Protein AF-A0AA96TKR2-F1 (afdb_monomer_lite)

Sequence (209 aa):
MAIEAATVATLKAIYDRGTDENPIAVRTQDDLEPLVDRVRSYSTGHPFPAVVELTVEDDPWDGARICAGIGDDRGFVQELWNPPRAALGDPGAAGVVVYDLQAHDTEIPASQEFPLATIRTVLTAYLTYEATIPRDFVELHPTDAQENPNIPEASQNSPHWSHRTVDWSHPHDHPNGRLAPHYRVRASATMSVLSQDLNRESSTPDCAP

Structure (mmCIF, N/CA/C/O backbone):
data_AF-A0AA96TKR2-F1
#
_entry.id   AF-A0AA96TKR2-F1
#
loop_
_atom_site.group_PDB
_atom_site.id
_atom_site.type_symbol
_atom_site.label_atom_id
_atom_site.label_alt_id
_atom_site.label_comp_id
_atom_site.label_asym_id
_atom_site.label_entity_id
_atom_site.label_seq_id
_atom_site.pdbx_PDB_ins_code
_atom_site.Cartn_x
_atom_site.Cartn_y
_atom_site.Cartn_z
_atom_site.occupancy
_atom_site.B_iso_or_equiv
_atom_site.auth_seq_id
_atom_site.auth_comp_id
_atom_site.auth_asym_id
_atom_site.auth_atom_id
_atom_site.pdbx_PDB_model_num
ATOM 1 N N . MET A 1 1 ? 11.443 -4.642 -37.979 1.00 43.97 1 MET A N 1
ATOM 2 C CA . MET 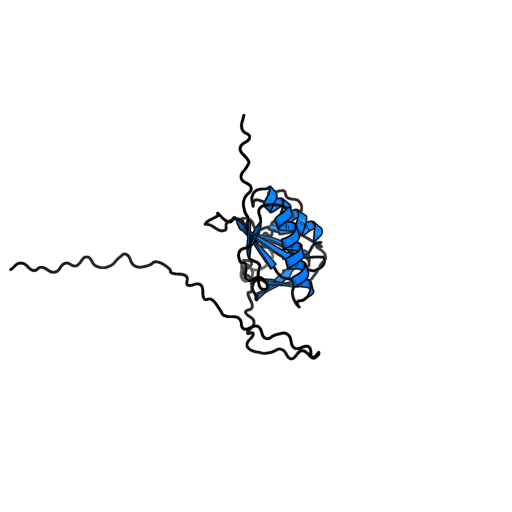A 1 1 ? 11.294 -3.613 -36.935 1.00 43.97 1 MET A CA 1
ATOM 3 C C . MET A 1 1 ? 10.966 -4.375 -35.663 1.00 43.97 1 MET A C 1
ATOM 5 O O . MET A 1 1 ? 9.864 -4.895 -35.564 1.00 43.97 1 MET A O 1
ATOM 9 N N . ALA A 1 2 ? 11.969 -4.635 -34.824 1.00 45.38 2 ALA A N 1
ATOM 10 C CA . ALA A 1 2 ? 11.762 -5.336 -33.560 1.00 45.38 2 ALA A CA 1
ATOM 11 C C . ALA A 1 2 ? 11.187 -4.322 -32.571 1.00 45.38 2 ALA A C 1
ATOM 13 O O . ALA A 1 2 ? 11.729 -3.228 -32.443 1.00 45.38 2 ALA A O 1
ATOM 14 N N . ILE A 1 3 ? 10.058 -4.657 -31.957 1.00 43.88 3 ILE A N 1
ATOM 15 C CA . ILE A 1 3 ? 9.531 -3.899 -30.829 1.00 43.88 3 ILE A CA 1
ATOM 16 C C . ILE A 1 3 ? 10.426 -4.315 -29.663 1.00 43.88 3 ILE A C 1
ATOM 18 O O . ILE A 1 3 ? 10.406 -5.487 -29.285 1.00 43.88 3 ILE A O 1
ATOM 22 N N . GLU A 1 4 ? 11.281 -3.415 -29.176 1.00 44.78 4 GLU A N 1
ATOM 23 C CA . GLU A 1 4 ? 11.929 -3.634 -27.884 1.00 44.78 4 GLU A CA 1
ATOM 24 C C . GLU A 1 4 ? 10.809 -3.816 -26.864 1.00 44.78 4 GLU A C 1
ATOM 26 O O . GLU A 1 4 ? 9.937 -2.956 -26.726 1.00 44.78 4 GLU A O 1
ATOM 31 N N . ALA A 1 5 ? 10.770 -4.986 -26.228 1.00 50.66 5 ALA A N 1
ATOM 32 C CA . ALA A 1 5 ? 9.888 -5.202 -25.101 1.00 50.66 5 ALA A CA 1
ATOM 33 C C . ALA A 1 5 ? 10.319 -4.198 -24.032 1.00 50.66 5 ALA A C 1
ATOM 35 O O . ALA A 1 5 ? 11.425 -4.314 -23.507 1.00 50.66 5 ALA A O 1
ATOM 36 N N . ALA A 1 6 ? 9.485 -3.188 -23.779 1.00 54.28 6 ALA A N 1
ATOM 37 C CA . ALA A 1 6 ? 9.688 -2.284 -22.662 1.00 54.28 6 ALA A CA 1
ATOM 38 C C . ALA A 1 6 ? 9.876 -3.145 -21.407 1.00 54.28 6 ALA A C 1
ATOM 40 O O . ALA A 1 6 ? 9.036 -3.992 -21.088 1.00 54.28 6 ALA A O 1
ATOM 41 N N . THR A 1 7 ? 11.034 -3.012 -20.770 1.00 56.31 7 THR A N 1
ATOM 42 C CA . THR A 1 7 ? 11.356 -3.701 -19.524 1.00 56.31 7 THR A CA 1
ATOM 43 C C . THR A 1 7 ? 10.450 -3.157 -18.434 1.00 56.31 7 THR A C 1
ATOM 45 O O . THR A 1 7 ? 10.691 -2.077 -17.912 1.00 56.31 7 THR A O 1
ATOM 48 N N . VAL A 1 8 ? 9.405 -3.911 -18.102 1.00 63.69 8 VAL A N 1
ATOM 49 C CA . VAL A 1 8 ? 8.552 -3.632 -16.945 1.00 63.69 8 VAL A CA 1
ATOM 50 C C . VAL A 1 8 ? 9.407 -3.780 -15.686 1.00 63.69 8 VAL A C 1
ATOM 52 O O . VAL A 1 8 ? 10.064 -4.811 -15.506 1.00 63.69 8 VAL A O 1
ATOM 55 N N . ALA A 1 9 ? 9.428 -2.754 -14.834 1.00 72.56 9 ALA A N 1
ATOM 56 C CA . ALA A 1 9 ? 10.141 -2.806 -13.562 1.00 72.56 9 ALA A CA 1
ATOM 57 C C . ALA A 1 9 ? 9.654 -4.005 -12.729 1.00 72.56 9 ALA A C 1
ATOM 59 O O . ALA A 1 9 ? 8.451 -4.216 -12.577 1.00 72.56 9 ALA A O 1
ATOM 60 N N . THR A 1 10 ? 10.584 -4.794 -12.184 1.00 82.50 10 THR A N 1
ATOM 61 C CA . THR A 1 10 ? 10.233 -5.831 -11.204 1.00 82.50 10 THR A CA 1
ATOM 62 C C . THR A 1 10 ? 10.157 -5.185 -9.830 1.00 82.50 10 THR A C 1
ATOM 64 O O . THR A 1 10 ? 11.113 -4.540 -9.398 1.00 82.50 10 THR A O 1
ATOM 67 N N . LEU A 1 11 ? 9.029 -5.350 -9.143 1.00 82.19 11 LEU A N 1
ATOM 68 C CA . LEU A 1 11 ? 8.873 -4.889 -7.771 1.00 82.19 11 LEU A CA 1
ATOM 69 C C . LEU A 1 11 ? 9.247 -6.007 -6.795 1.00 82.19 11 LEU A C 1
ATOM 71 O O . LEU A 1 11 ? 8.918 -7.174 -7.013 1.00 82.19 11 LEU A O 1
ATOM 75 N N . LYS A 1 12 ? 9.890 -5.634 -5.692 1.00 83.44 12 LYS A N 1
ATOM 76 C CA . LYS A 1 12 ? 10.070 -6.457 -4.499 1.00 83.44 12 LYS A CA 1
ATOM 77 C C . LYS A 1 12 ? 8.994 -6.082 -3.499 1.00 83.44 12 LYS A C 1
ATOM 79 O O . LYS A 1 12 ? 8.956 -4.948 -3.034 1.00 83.44 12 LYS A O 1
ATOM 84 N N . ALA A 1 13 ? 8.142 -7.039 -3.163 1.00 79.31 13 ALA A N 1
ATOM 85 C CA . ALA A 1 13 ? 7.219 -6.925 -2.052 1.00 79.31 13 ALA A CA 1
ATOM 86 C C . ALA A 1 13 ? 7.865 -7.528 -0.801 1.00 79.31 13 ALA A C 1
ATOM 88 O O . ALA A 1 13 ? 8.120 -8.734 -0.736 1.00 79.31 13 ALA A O 1
ATOM 89 N N . ILE A 1 14 ? 8.126 -6.688 0.197 1.00 77.69 14 ILE A N 1
ATOM 90 C CA . ILE A 1 14 ? 8.517 -7.138 1.530 1.00 77.69 14 ILE A CA 1
ATOM 91 C C . ILE A 1 14 ? 7.229 -7.458 2.273 1.00 77.69 14 ILE A C 1
ATOM 93 O O . ILE A 1 14 ? 6.546 -6.590 2.817 1.00 77.69 14 ILE A O 1
ATOM 97 N N . TYR A 1 15 ? 6.882 -8.735 2.231 1.00 68.62 15 TYR A N 1
ATOM 98 C CA . TYR A 1 15 ? 5.761 -9.303 2.948 1.00 68.62 15 TYR A CA 1
ATOM 99 C C . TYR A 1 15 ? 6.023 -10.793 3.097 1.00 68.62 15 TYR A C 1
ATOM 101 O O . TYR A 1 15 ? 5.846 -11.520 2.127 1.00 68.62 15 TYR A O 1
ATOM 109 N N . ASP A 1 16 ? 6.417 -11.251 4.290 1.00 61.59 16 ASP A N 1
ATOM 110 C CA . ASP A 1 16 ? 6.120 -12.635 4.649 1.00 61.59 16 ASP A CA 1
ATOM 111 C C . ASP A 1 16 ? 6.303 -12.990 6.129 1.00 61.59 16 ASP A C 1
ATOM 113 O O . ASP A 1 16 ? 7.363 -12.773 6.715 1.00 61.59 16 ASP A O 1
ATOM 117 N N . ARG A 1 17 ? 5.284 -13.634 6.704 1.00 61.12 17 ARG A N 1
ATOM 118 C CA . ARG A 1 17 ? 5.374 -14.385 7.969 1.00 61.12 17 ARG A CA 1
ATOM 119 C C . ARG A 1 17 ? 4.931 -15.847 7.850 1.00 61.12 17 ARG A C 1
ATOM 121 O O . ARG A 1 17 ? 4.988 -16.571 8.840 1.00 61.12 17 ARG A O 1
ATOM 128 N N . GLY A 1 18 ? 4.426 -16.270 6.691 1.00 58.16 18 GLY A N 1
ATOM 129 C CA . GLY A 1 18 ? 3.795 -17.575 6.491 1.00 58.16 18 GLY A CA 1
ATOM 130 C C . GLY A 1 18 ? 4.481 -18.473 5.461 1.00 58.16 18 GLY A C 1
ATOM 131 O O . GLY A 1 18 ? 4.369 -19.691 5.583 1.00 58.16 18 GLY A O 1
ATOM 132 N N . THR A 1 19 ? 5.170 -17.911 4.465 1.00 65.81 19 THR A N 1
ATOM 133 C CA . THR A 1 19 ? 5.858 -18.662 3.399 1.00 65.81 19 THR A CA 1
ATOM 134 C C . THR A 1 19 ? 7.391 -18.544 3.431 1.00 65.81 19 THR A C 1
ATOM 136 O O . THR A 1 19 ? 8.052 -19.239 2.663 1.00 65.81 19 THR A O 1
ATOM 139 N N . ASP A 1 20 ? 7.957 -17.752 4.355 1.00 65.06 20 ASP A N 1
ATOM 140 C CA . ASP A 1 20 ? 9.386 -17.394 4.458 1.00 65.06 20 ASP A CA 1
ATOM 141 C C . ASP A 1 20 ? 10.020 -16.838 3.151 1.00 65.06 20 ASP A C 1
ATOM 143 O O . ASP A 1 20 ? 11.238 -16.668 3.066 1.00 65.06 20 ASP A O 1
ATOM 147 N N . GLU A 1 21 ? 9.217 -16.523 2.130 1.00 74.12 21 GLU A N 1
ATOM 148 C CA . GLU A 1 21 ? 9.642 -15.958 0.851 1.00 74.12 21 GLU A CA 1
ATOM 149 C C . GLU A 1 21 ? 9.707 -14.435 0.971 1.00 74.12 21 GLU A C 1
ATOM 151 O O . GLU A 1 21 ? 8.692 -13.746 0.962 1.00 74.12 21 GLU A O 1
ATOM 156 N N . ASN A 1 22 ? 10.914 -13.889 1.099 1.00 72.44 22 ASN A N 1
ATOM 157 C CA . ASN A 1 22 ? 11.102 -12.450 1.230 1.00 72.44 22 ASN A CA 1
ATOM 158 C C . ASN A 1 22 ? 12.423 -12.018 0.568 1.00 72.44 22 ASN A C 1
ATOM 160 O O . ASN A 1 22 ? 13.485 -12.477 1.007 1.00 72.44 22 ASN A O 1
ATOM 164 N N . PRO A 1 23 ? 12.398 -11.148 -0.462 1.00 84.31 23 PRO A N 1
ATOM 165 C CA . PRO A 1 23 ? 11.232 -10.463 -1.044 1.00 84.31 23 PRO A CA 1
ATOM 166 C C . PRO A 1 23 ? 10.458 -11.308 -2.074 1.00 84.31 23 PRO A C 1
ATOM 168 O O . PRO A 1 23 ? 11.046 -12.127 -2.777 1.00 84.31 23 PRO A O 1
ATOM 171 N N . ILE A 1 24 ? 9.153 -11.048 -2.218 1.00 88.44 24 ILE A N 1
ATOM 172 C CA . ILE A 1 24 ? 8.314 -11.617 -3.287 1.00 88.44 24 ILE A CA 1
ATOM 173 C C . ILE A 1 24 ? 8.453 -10.744 -4.539 1.00 88.44 24 ILE A C 1
ATOM 175 O O . ILE A 1 24 ? 8.245 -9.532 -4.477 1.00 88.44 24 ILE A O 1
ATOM 179 N N . ALA A 1 25 ? 8.775 -11.342 -5.685 1.00 90.31 25 ALA A N 1
ATOM 180 C CA . ALA A 1 25 ? 8.861 -10.613 -6.950 1.00 90.31 25 ALA A CA 1
ATOM 181 C C . ALA A 1 25 ? 7.474 -10.421 -7.591 1.00 90.31 25 ALA A C 1
ATOM 183 O O . ALA A 1 25 ? 6.754 -11.393 -7.815 1.00 90.31 25 ALA A O 1
ATOM 184 N N . VAL A 1 26 ? 7.136 -9.183 -7.957 1.00 91.50 26 VAL A N 1
ATOM 185 C CA . VAL A 1 26 ? 5.903 -8.810 -8.671 1.00 91.50 26 VAL A CA 1
ATOM 186 C C . VAL A 1 26 ? 6.289 -8.167 -9.999 1.00 91.50 26 VAL A C 1
ATOM 188 O O . VAL A 1 26 ? 6.925 -7.113 -10.019 1.00 91.50 26 VAL A O 1
ATOM 191 N N . ARG A 1 27 ? 5.936 -8.804 -11.119 1.00 91.12 27 ARG A N 1
ATOM 192 C CA . ARG A 1 27 ? 6.307 -8.345 -12.474 1.00 91.12 27 ARG A CA 1
ATOM 193 C C . ARG A 1 27 ? 5.102 -7.947 -13.305 1.00 91.12 27 ARG A C 1
ATOM 195 O O . ARG A 1 27 ? 5.213 -7.156 -14.235 1.00 91.12 27 ARG A O 1
ATOM 202 N N . THR A 1 28 ? 3.958 -8.534 -12.995 1.00 92.38 28 THR A N 1
ATOM 203 C CA . THR A 1 28 ? 2.726 -8.390 -13.756 1.00 92.38 28 THR A CA 1
ATOM 204 C C . THR A 1 28 ? 1.549 -8.137 -12.827 1.00 92.38 28 THR A C 1
ATOM 206 O O . THR A 1 28 ? 1.606 -8.397 -11.624 1.00 92.38 28 THR A O 1
ATOM 209 N N . GLN A 1 29 ? 0.456 -7.630 -13.393 1.00 91.44 29 GLN A N 1
ATOM 210 C CA . GLN A 1 29 ? -0.794 -7.488 -12.651 1.00 91.44 29 GLN A CA 1
ATOM 211 C C . GLN A 1 29 ? -1.300 -8.848 -12.133 1.00 91.44 29 GLN A C 1
ATOM 213 O O . GLN A 1 29 ? -1.847 -8.917 -11.034 1.00 91.44 29 GLN A O 1
ATOM 218 N N . ASP A 1 30 ? -1.042 -9.926 -12.881 1.00 92.62 30 ASP A N 1
ATOM 219 C CA . ASP A 1 30 ? -1.373 -11.300 -12.489 1.00 92.62 30 ASP A CA 1
ATOM 220 C C . ASP A 1 30 ? -0.549 -11.791 -11.285 1.00 92.62 30 ASP A C 1
ATOM 222 O O . ASP A 1 30 ? -1.000 -12.686 -10.575 1.00 92.62 30 ASP A O 1
ATOM 226 N N . ASP A 1 31 ? 0.619 -11.194 -11.010 1.00 92.94 31 ASP A N 1
ATOM 227 C CA . ASP A 1 31 ? 1.389 -11.441 -9.780 1.00 92.94 31 ASP A CA 1
ATOM 228 C C . ASP A 1 31 ? 0.872 -10.590 -8.606 1.00 92.94 31 ASP A C 1
ATOM 230 O O . ASP A 1 31 ? 0.890 -11.018 -7.449 1.00 92.94 31 ASP A O 1
ATOM 234 N N . LEU A 1 32 ? 0.403 -9.373 -8.901 1.00 93.31 32 LEU A N 1
ATOM 235 C CA . LEU A 1 32 ? -0.056 -8.409 -7.902 1.00 93.31 32 LEU A CA 1
ATOM 236 C C . LEU A 1 32 ? -1.387 -8.825 -7.259 1.00 93.31 32 LEU A C 1
ATOM 238 O O . LEU A 1 32 ? -1.544 -8.710 -6.044 1.00 93.31 32 LEU A O 1
ATOM 242 N N . GLU A 1 33 ? -2.343 -9.314 -8.050 1.00 94.38 33 GLU A N 1
ATOM 243 C CA . GLU A 1 33 ? -3.675 -9.687 -7.554 1.00 94.38 33 GLU A CA 1
ATOM 244 C C . GLU A 1 33 ? -3.610 -10.797 -6.477 1.00 94.38 33 GLU A C 1
ATOM 246 O O . GLU A 1 33 ? -4.151 -10.588 -5.382 1.00 94.38 33 GLU A O 1
ATOM 251 N N . PRO A 1 34 ? -2.881 -11.917 -6.690 1.00 93.25 34 PRO A N 1
ATOM 252 C CA . PRO A 1 34 ? -2.693 -12.946 -5.669 1.00 93.25 34 PRO A CA 1
ATOM 253 C C . PRO A 1 34 ? -1.902 -12.465 -4.453 1.00 93.25 34 PRO A C 1
ATOM 255 O O . PRO A 1 34 ? -2.135 -12.967 -3.351 1.00 93.25 34 PRO A O 1
ATOM 258 N N . LEU A 1 35 ? -0.967 -11.521 -4.622 1.00 92.81 35 LEU A N 1
ATOM 259 C CA . LEU A 1 35 ? -0.264 -10.914 -3.493 1.00 92.81 35 LEU A CA 1
ATOM 260 C C . LEU A 1 35 ? -1.263 -10.180 -2.592 1.00 92.81 35 LEU A C 1
ATOM 262 O O . LEU A 1 35 ? -1.331 -10.476 -1.402 1.00 92.81 35 LEU A O 1
ATOM 266 N N . VAL A 1 36 ? -2.088 -9.290 -3.151 1.00 94.94 36 VAL A N 1
ATOM 267 C CA . VAL A 1 36 ? -3.094 -8.538 -2.381 1.00 94.94 36 VAL A CA 1
ATOM 268 C C . VAL A 1 36 ? -4.084 -9.481 -1.689 1.00 94.94 36 VAL A C 1
ATOM 270 O O . VAL A 1 36 ? -4.367 -9.303 -0.504 1.00 94.94 36 VAL A O 1
ATOM 273 N N . ASP A 1 37 ? -4.562 -10.522 -2.376 1.00 94.44 37 ASP A N 1
ATOM 274 C CA . ASP A 1 37 ? -5.465 -11.522 -1.784 1.00 94.44 37 ASP A CA 1
ATOM 275 C C . ASP A 1 37 ? -4.821 -12.305 -0.638 1.00 94.44 37 ASP A C 1
ATOM 277 O O . ASP A 1 37 ? -5.480 -12.614 0.364 1.00 94.44 37 ASP A O 1
ATOM 281 N N . ARG A 1 38 ? -3.526 -12.613 -0.759 1.00 91.31 38 ARG A N 1
ATOM 282 C CA . ARG A 1 38 ? -2.754 -13.282 0.290 1.00 91.31 38 ARG A CA 1
ATOM 283 C C . ARG A 1 38 ? -2.600 -12.386 1.516 1.00 91.31 38 ARG A C 1
ATOM 285 O O . ARG A 1 38 ? -2.853 -12.862 2.624 1.00 91.31 38 ARG A O 1
ATOM 292 N N . VAL A 1 39 ? -2.226 -11.116 1.329 1.00 92.81 39 VAL A N 1
ATOM 293 C CA . VAL A 1 39 ? -2.104 -10.146 2.432 1.00 92.81 39 VAL A CA 1
ATOM 294 C C . VAL A 1 39 ? -3.456 -9.952 3.113 1.00 92.81 39 VAL A C 1
ATOM 296 O O . VAL A 1 39 ? -3.552 -10.082 4.329 1.00 92.81 39 VAL A O 1
ATOM 299 N N . ARG A 1 40 ? -4.529 -9.757 2.340 1.00 94.81 40 ARG A N 1
ATOM 300 C CA . ARG A 1 40 ? -5.895 -9.648 2.865 1.00 94.81 40 ARG A CA 1
ATOM 301 C C . ARG A 1 40 ? -6.293 -10.870 3.689 1.00 94.81 40 ARG A C 1
ATOM 303 O O . ARG A 1 40 ? -6.762 -10.728 4.817 1.00 94.81 40 ARG A O 1
ATOM 310 N N . SER A 1 41 ? -6.110 -12.071 3.139 1.00 92.12 41 SER A N 1
ATOM 311 C CA . SER A 1 41 ? -6.466 -13.318 3.828 1.00 92.12 41 SER A CA 1
ATOM 312 C C . SER A 1 41 ? -5.731 -13.441 5.162 1.00 92.12 41 SER A C 1
ATOM 314 O O . SER A 1 41 ? -6.339 -13.804 6.166 1.00 92.12 41 SER A O 1
ATOM 316 N N . TYR A 1 42 ? -4.449 -13.072 5.200 1.00 88.62 42 TYR A N 1
ATOM 317 C CA . TYR A 1 42 ? -3.691 -12.996 6.443 1.00 88.62 42 TYR A CA 1
ATOM 318 C C . TYR A 1 42 ? -4.281 -11.954 7.404 1.00 88.62 42 TYR A C 1
ATOM 320 O O . TYR A 1 42 ? -4.576 -12.296 8.549 1.00 88.62 42 TYR A O 1
ATOM 328 N N . SER A 1 43 ? -4.527 -10.726 6.946 1.00 91.75 43 SER A N 1
ATOM 329 C CA . SER A 1 43 ? -5.076 -9.633 7.758 1.00 91.75 43 SER A CA 1
ATOM 330 C C . SER A 1 43 ? -6.404 -9.987 8.429 1.00 91.75 43 SER A C 1
ATOM 332 O O . SER A 1 43 ? -6.587 -9.683 9.602 1.00 91.75 43 SER A O 1
ATOM 334 N N . THR A 1 44 ? -7.309 -10.698 7.744 1.00 88.94 44 THR A N 1
ATOM 335 C CA . THR A 1 44 ? -8.599 -11.118 8.337 1.00 88.94 44 THR A CA 1
ATOM 336 C C . THR A 1 44 ? -8.459 -12.059 9.540 1.00 88.94 44 THR A C 1
ATOM 338 O O . THR A 1 44 ? -9.374 -12.162 10.357 1.00 88.94 44 THR A O 1
ATOM 341 N N . GLY A 1 45 ? -7.322 -12.751 9.666 1.00 85.00 45 GLY A N 1
ATOM 342 C CA . GLY A 1 45 ? -7.035 -13.672 10.764 1.00 85.00 45 GLY A CA 1
ATOM 343 C C . GLY A 1 45 ? -6.298 -13.050 11.953 1.00 85.00 45 GLY A C 1
ATOM 344 O O . GLY A 1 45 ? -6.050 -13.765 12.925 1.00 85.00 45 GLY A O 1
ATOM 345 N N . HIS A 1 46 ? -5.928 -11.766 11.888 1.00 86.50 46 HIS A N 1
ATOM 346 C CA . HIS A 1 46 ? -5.049 -11.119 12.865 1.00 86.50 46 HIS A CA 1
ATOM 347 C C . HIS A 1 46 ? -5.686 -9.867 13.489 1.00 86.50 46 HIS A C 1
ATOM 349 O O . HIS A 1 46 ? -6.592 -9.279 12.904 1.00 86.50 46 HIS A O 1
ATOM 355 N N . PRO A 1 47 ? -5.228 -9.441 14.685 1.00 90.88 47 PRO A N 1
ATOM 356 C CA . PRO A 1 47 ? -5.751 -8.240 15.340 1.00 90.88 47 PRO A CA 1
ATOM 357 C C . PRO A 1 47 ? -5.546 -6.952 14.535 1.00 90.88 47 PRO A C 1
ATOM 359 O O . PRO A 1 47 ? -6.371 -6.047 14.629 1.00 90.88 47 PRO A O 1
ATOM 362 N N . PHE A 1 48 ? -4.460 -6.882 13.760 1.00 93.50 48 PHE A N 1
ATOM 363 C CA . PHE A 1 48 ? -4.095 -5.726 12.948 1.00 93.50 48 PHE A CA 1
ATOM 364 C C . PHE A 1 48 ? -3.861 -6.162 11.500 1.00 93.50 48 PHE A C 1
ATOM 366 O O . PHE A 1 48 ? -3.186 -7.175 11.278 1.00 93.50 48 PHE A O 1
ATOM 373 N N . PRO A 1 49 ? -4.393 -5.425 10.511 1.00 95.56 49 PRO A N 1
ATOM 374 C CA . PRO A 1 49 ? -4.082 -5.682 9.116 1.00 95.56 49 PRO A CA 1
ATOM 375 C C . PRO A 1 49 ? -2.594 -5.502 8.813 1.00 95.56 49 PRO A C 1
ATOM 377 O O . PRO A 1 49 ? -1.932 -4.650 9.401 1.00 95.56 49 PRO A O 1
ATOM 380 N N . ALA A 1 50 ? -2.069 -6.278 7.871 1.00 93.81 50 ALA A N 1
ATOM 381 C CA . ALA A 1 50 ? -0.668 -6.217 7.483 1.00 93.81 50 ALA A CA 1
ATOM 382 C C . ALA A 1 50 ? -0.379 -5.083 6.489 1.00 93.81 50 ALA A C 1
ATOM 384 O O . ALA A 1 50 ? -1.228 -4.705 5.673 1.00 93.81 50 ALA A O 1
ATOM 385 N N . VAL A 1 51 ? 0.857 -4.589 6.532 1.00 94.81 51 VAL A N 1
ATOM 386 C CA . VAL A 1 51 ? 1.433 -3.693 5.524 1.00 94.81 51 VAL A CA 1
ATOM 387 C C . VAL A 1 51 ? 2.351 -4.482 4.596 1.00 94.81 51 VAL A C 1
ATOM 389 O O . VAL A 1 51 ? 3.147 -5.303 5.049 1.00 94.81 51 VAL A O 1
ATOM 392 N N . VAL A 1 52 ? 2.254 -4.206 3.297 1.00 94.56 52 VAL A N 1
ATOM 393 C CA . VAL A 1 52 ? 3.248 -4.599 2.296 1.00 94.56 52 VAL A CA 1
ATOM 394 C C . VAL A 1 52 ? 4.044 -3.370 1.866 1.00 94.56 52 VAL A C 1
ATOM 396 O O . VAL A 1 52 ? 3.471 -2.319 1.572 1.00 94.56 52 VAL A O 1
ATOM 399 N N . GLU A 1 53 ? 5.367 -3.502 1.828 1.00 93.44 53 GLU A N 1
ATOM 400 C CA . GLU A 1 53 ? 6.251 -2.503 1.224 1.00 93.44 53 GLU A CA 1
ATOM 401 C C . GLU A 1 53 ? 6.647 -2.970 -0.176 1.00 93.44 53 GLU A C 1
ATOM 403 O O . GLU A 1 53 ? 7.118 -4.095 -0.336 1.00 93.44 53 GLU A O 1
ATOM 408 N N . LEU A 1 54 ? 6.459 -2.117 -1.183 1.00 92.94 54 LEU A N 1
ATOM 409 C CA . LEU A 1 54 ? 6.883 -2.354 -2.557 1.00 92.94 54 LEU A CA 1
ATOM 410 C C . LEU A 1 54 ? 8.016 -1.392 -2.920 1.00 92.94 54 LEU A C 1
ATOM 412 O O . LEU A 1 54 ? 7.854 -0.175 -2.811 1.00 92.94 54 LEU A O 1
ATOM 416 N N . THR A 1 55 ? 9.137 -1.943 -3.381 1.00 91.44 55 THR A N 1
ATOM 417 C CA . THR A 1 55 ? 10.275 -1.200 -3.952 1.00 91.44 55 THR A CA 1
ATOM 418 C C . THR A 1 55 ? 10.680 -1.791 -5.299 1.00 91.44 55 THR A C 1
ATOM 420 O O . THR A 1 55 ? 10.236 -2.878 -5.669 1.00 91.44 55 THR A O 1
ATOM 423 N N . VAL A 1 56 ? 11.518 -1.088 -6.058 1.00 89.56 56 VAL A N 1
ATOM 424 C CA . VAL A 1 56 ? 12.099 -1.615 -7.303 1.00 89.56 56 VAL A CA 1
ATOM 425 C C . VAL A 1 56 ? 13.218 -2.599 -6.978 1.00 89.56 56 VAL A C 1
ATOM 427 O O . VAL A 1 56 ? 14.104 -2.294 -6.188 1.00 89.56 56 VAL A O 1
ATOM 430 N N . GLU A 1 57 ? 13.211 -3.770 -7.618 1.00 85.88 57 GLU A N 1
ATOM 431 C CA . GLU A 1 57 ? 14.208 -4.824 -7.396 1.00 85.88 57 GLU A CA 1
ATOM 432 C C . GLU A 1 57 ? 15.651 -4.340 -7.590 1.00 85.88 57 GLU A C 1
ATOM 434 O O . GLU A 1 57 ? 16.512 -4.648 -6.761 1.00 85.88 57 GLU A O 1
ATOM 439 N N . ASP A 1 58 ? 15.890 -3.578 -8.651 1.00 82.69 58 ASP A N 1
ATOM 440 C CA . ASP A 1 58 ? 17.222 -3.154 -9.083 1.00 82.69 58 ASP A CA 1
ATOM 441 C C . ASP A 1 58 ? 17.564 -1.706 -8.701 1.00 82.69 58 ASP A C 1
ATOM 443 O O . ASP A 1 58 ? 18.579 -1.187 -9.165 1.00 82.69 58 ASP A O 1
ATOM 447 N N . ASP A 1 59 ? 16.748 -1.031 -7.883 1.00 80.56 59 ASP A N 1
ATOM 448 C CA . ASP A 1 59 ? 17.069 0.322 -7.420 1.00 80.56 59 ASP A CA 1
ATOM 449 C C . ASP A 1 59 ? 18.001 0.258 -6.199 1.00 80.56 59 ASP A C 1
ATOM 451 O O . ASP A 1 59 ? 17.559 -0.096 -5.105 1.00 80.56 59 ASP A O 1
ATOM 455 N N . PRO A 1 60 ? 19.293 0.618 -6.333 1.00 75.25 60 PRO A N 1
ATOM 456 C CA . PRO A 1 60 ? 20.234 0.553 -5.219 1.00 75.25 60 PRO A CA 1
ATOM 457 C C . PRO A 1 60 ? 19.963 1.610 -4.140 1.00 75.25 60 PRO A C 1
ATOM 459 O O . PRO A 1 60 ? 20.622 1.590 -3.100 1.00 75.25 60 PRO A O 1
ATOM 462 N N . TRP A 1 61 ? 19.050 2.552 -4.390 1.00 77.25 61 TRP A N 1
ATOM 463 C CA . TRP A 1 61 ? 18.735 3.650 -3.483 1.00 77.25 61 TRP A CA 1
ATOM 464 C C . TRP A 1 61 ? 17.385 3.491 -2.781 1.00 77.25 61 TRP A C 1
ATOM 466 O O . TRP A 1 61 ? 17.058 4.355 -1.967 1.00 77.25 61 TRP A O 1
ATOM 476 N N . ASP A 1 62 ? 16.622 2.428 -3.081 1.00 71.06 62 ASP A N 1
ATOM 477 C CA . ASP A 1 62 ? 15.251 2.206 -2.589 1.00 71.06 62 ASP A CA 1
ATOM 478 C C . ASP A 1 62 ? 14.389 3.477 -2.670 1.00 71.06 62 ASP A C 1
ATOM 480 O O . ASP A 1 62 ? 13.653 3.815 -1.739 1.00 71.06 62 ASP A O 1
ATOM 484 N N . GLY A 1 63 ? 14.551 4.228 -3.761 1.00 69.94 63 GLY A N 1
ATOM 485 C CA . GLY A 1 63 ? 14.101 5.599 -3.850 1.00 69.94 63 GLY A CA 1
ATOM 486 C C . GLY A 1 63 ? 12.584 5.680 -3.831 1.00 69.94 63 GLY A C 1
ATOM 487 O O . GLY A 1 63 ? 11.992 6.159 -2.868 1.00 69.94 63 GLY A O 1
ATOM 488 N N . ALA A 1 64 ? 11.937 5.189 -4.884 1.00 79.25 64 ALA A N 1
ATOM 489 C CA . ALA A 1 64 ? 10.486 5.114 -4.901 1.00 79.25 64 ALA A CA 1
ATOM 490 C C . ALA A 1 64 ? 10.035 3.896 -4.087 1.00 79.25 64 ALA A C 1
ATOM 492 O O . ALA A 1 64 ? 10.274 2.757 -4.487 1.00 79.25 64 ALA A O 1
ATOM 493 N N . ARG A 1 65 ? 9.353 4.141 -2.964 1.00 90.25 65 ARG A N 1
ATOM 494 C CA . ARG A 1 65 ? 8.739 3.100 -2.135 1.00 90.25 65 ARG A CA 1
ATOM 495 C C . ARG A 1 65 ? 7.253 3.360 -1.971 1.00 90.25 65 ARG A C 1
ATOM 497 O O . ARG A 1 65 ? 6.845 4.484 -1.680 1.00 90.25 65 ARG A O 1
ATOM 504 N N . ILE A 1 66 ? 6.454 2.305 -2.077 1.00 93.56 66 ILE A N 1
ATOM 505 C CA . ILE A 1 66 ? 5.055 2.327 -1.658 1.00 93.56 66 ILE A CA 1
ATOM 506 C C . ILE A 1 66 ? 4.858 1.450 -0.431 1.00 93.56 66 ILE A C 1
ATOM 508 O O . ILE A 1 66 ? 5.241 0.286 -0.429 1.00 93.56 66 ILE A O 1
ATOM 512 N N . CYS A 1 67 ? 4.191 1.994 0.582 1.00 95.12 67 CYS A N 1
ATOM 513 C CA . CYS A 1 67 ? 3.633 1.229 1.689 1.00 95.12 67 CYS A CA 1
ATOM 514 C C . CYS A 1 67 ? 2.125 1.100 1.484 1.00 95.12 67 CYS A C 1
ATOM 516 O O . CYS A 1 67 ? 1.436 2.112 1.345 1.00 95.12 67 CYS A O 1
ATOM 518 N N . ALA A 1 68 ? 1.608 -0.126 1.491 1.00 96.88 68 ALA A N 1
ATOM 519 C CA . ALA A 1 68 ? 0.179 -0.387 1.396 1.00 96.88 68 ALA A CA 1
ATOM 520 C C . ALA A 1 68 ? -0.295 -1.258 2.561 1.00 96.88 68 ALA A C 1
ATOM 522 O O . ALA A 1 68 ? 0.103 -2.415 2.684 1.00 96.88 68 ALA A O 1
ATOM 523 N N . GLY A 1 69 ? -1.156 -0.708 3.414 1.00 97.06 69 GLY A N 1
ATOM 524 C CA . GLY A 1 69 ? -1.883 -1.491 4.408 1.00 97.06 69 GLY A CA 1
ATOM 525 C C . GLY A 1 69 ? -3.097 -2.143 3.771 1.00 97.06 69 GLY A C 1
ATOM 526 O O . GLY A 1 69 ? -3.874 -1.458 3.111 1.00 97.06 69 GLY A O 1
ATOM 527 N N . ILE A 1 70 ? -3.274 -3.449 3.964 1.00 97.25 70 ILE A N 1
ATOM 528 C CA . ILE A 1 70 ? -4.346 -4.223 3.326 1.00 97.25 70 ILE A CA 1
ATOM 529 C C . ILE A 1 70 ? -5.196 -4.887 4.413 1.00 97.25 70 ILE A C 1
ATOM 531 O O . ILE A 1 70 ? -4.803 -5.908 4.979 1.00 97.25 70 ILE A O 1
ATOM 535 N N . GLY A 1 71 ? -6.357 -4.300 4.709 1.00 95.62 71 GLY A N 1
ATOM 536 C CA . GLY A 1 71 ? -7.412 -4.868 5.555 1.00 95.62 71 GLY A CA 1
ATOM 537 C C . GLY A 1 71 ? -8.397 -5.745 4.782 1.00 95.62 71 GLY A C 1
ATOM 538 O O . GLY A 1 71 ? -8.116 -6.175 3.664 1.00 95.62 71 GLY A O 1
ATOM 539 N N . ASP A 1 72 ? -9.549 -6.045 5.393 1.00 94.81 72 ASP A N 1
ATOM 540 C CA . ASP A 1 72 ? -10.570 -6.897 4.767 1.00 94.81 72 ASP A CA 1
ATOM 541 C C . ASP A 1 72 ? -11.227 -6.207 3.561 1.00 94.81 72 ASP A C 1
ATOM 543 O O . ASP A 1 72 ? -11.210 -6.732 2.450 1.00 94.81 72 ASP A O 1
ATOM 547 N N . ASP A 1 73 ? -11.777 -5.012 3.756 1.00 95.94 73 ASP A N 1
ATOM 548 C CA . ASP A 1 73 ? -12.484 -4.243 2.727 1.00 95.94 73 ASP A CA 1
ATOM 549 C C . ASP A 1 73 ? -11.857 -2.868 2.455 1.00 95.94 73 ASP A C 1
ATOM 551 O O . ASP A 1 73 ? -12.162 -2.231 1.440 1.00 95.94 73 ASP A O 1
ATOM 555 N N . ARG A 1 74 ? -10.959 -2.421 3.334 1.00 97.06 74 ARG A N 1
ATOM 556 C CA . ARG A 1 74 ? -10.279 -1.126 3.281 1.00 97.06 74 ARG A CA 1
ATOM 557 C C . ARG A 1 74 ? -8.791 -1.266 3.551 1.00 97.06 74 ARG A C 1
ATOM 559 O O . ARG A 1 74 ? -8.307 -2.314 3.973 1.00 97.06 74 ARG A O 1
ATOM 566 N N . GLY A 1 75 ? -8.074 -0.189 3.293 1.00 97.12 75 GLY A N 1
ATOM 567 C CA . GLY A 1 75 ? -6.665 -0.073 3.616 1.00 97.12 75 GLY A CA 1
ATOM 568 C C . GLY A 1 75 ? -6.133 1.311 3.299 1.00 97.12 75 GLY A C 1
ATOM 569 O O . GLY A 1 75 ? -6.916 2.226 3.045 1.00 97.12 75 GLY A O 1
ATOM 570 N N . PHE A 1 76 ? -4.813 1.453 3.272 1.00 96.94 76 PHE A N 1
ATOM 571 C CA . PHE A 1 76 ? -4.153 2.712 2.937 1.00 96.94 76 PHE A CA 1
ATOM 572 C C . PHE A 1 76 ? -3.043 2.488 1.912 1.00 96.94 76 PHE A C 1
ATOM 574 O O . PHE A 1 76 ? -2.513 1.384 1.794 1.00 96.94 76 PHE A O 1
ATOM 581 N N . VAL A 1 77 ? -2.659 3.551 1.202 1.00 96.81 77 VAL A N 1
ATOM 582 C CA . VAL A 1 77 ? -1.447 3.590 0.378 1.00 96.81 77 VAL A CA 1
ATOM 583 C C . VAL A 1 77 ? -0.720 4.902 0.627 1.00 96.81 77 VAL A C 1
ATOM 585 O O . VAL A 1 77 ? -1.325 5.975 0.582 1.00 96.81 77 VAL A O 1
ATOM 588 N N . GLN A 1 78 ? 0.581 4.799 0.868 1.00 94.75 78 GLN A N 1
ATOM 589 C CA . GLN A 1 78 ? 1.507 5.916 0.974 1.00 94.75 78 GLN A CA 1
ATOM 590 C C . GLN A 1 78 ? 2.661 5.703 0.001 1.00 94.75 78 GLN A C 1
ATOM 592 O O . GLN A 1 78 ? 3.320 4.666 0.025 1.00 94.75 78 GLN A O 1
ATOM 597 N N . GLU A 1 79 ? 2.910 6.694 -0.844 1.00 93.38 79 GLU A N 1
ATOM 598 C CA . GLU A 1 79 ? 4.137 6.793 -1.615 1.00 93.38 79 GLU A CA 1
ATOM 599 C C . GLU A 1 79 ? 5.157 7.585 -0.795 1.00 93.38 79 GLU A C 1
ATOM 601 O O . GLU A 1 79 ? 5.004 8.782 -0.534 1.00 93.38 79 GLU A O 1
ATOM 606 N N . LEU A 1 80 ? 6.211 6.893 -0.383 1.00 89.62 80 LEU A N 1
ATOM 607 C CA . LEU A 1 80 ? 7.313 7.445 0.386 1.00 89.62 80 LEU A CA 1
ATOM 608 C C . LEU A 1 80 ? 8.398 7.912 -0.587 1.00 89.62 80 LEU A C 1
ATOM 610 O O . LEU A 1 80 ? 9.414 7.252 -0.777 1.00 89.62 80 LEU A O 1
ATOM 614 N N . TRP A 1 81 ? 8.143 9.052 -1.229 1.00 84.56 81 TRP A N 1
ATOM 615 C CA . TRP A 1 81 ? 9.094 9.738 -2.106 1.00 84.56 81 TRP A CA 1
ATOM 616 C C . TRP A 1 81 ? 9.215 11.227 -1.744 1.00 84.56 81 TRP A C 1
ATOM 618 O O . TRP A 1 81 ? 8.817 11.649 -0.660 1.00 84.56 81 TRP A O 1
ATOM 628 N N . ASN A 1 82 ? 9.814 12.034 -2.623 1.00 80.31 82 ASN A N 1
ATOM 629 C CA . ASN A 1 82 ? 9.962 13.474 -2.463 1.00 80.31 82 ASN A CA 1
ATOM 630 C C . ASN A 1 82 ? 9.151 14.238 -3.540 1.00 80.31 82 ASN A C 1
ATOM 632 O O . ASN A 1 82 ? 9.612 14.333 -4.687 1.00 80.31 82 ASN A O 1
ATOM 636 N N . PRO A 1 83 ? 7.974 14.812 -3.210 1.00 86.31 83 PRO A N 1
ATOM 637 C CA . PRO A 1 83 ? 7.328 14.836 -1.890 1.00 86.31 83 PRO A CA 1
ATOM 638 C C . PRO A 1 83 ? 6.582 13.528 -1.566 1.00 86.31 83 PRO A C 1
ATOM 640 O O . PRO A 1 83 ? 6.188 12.815 -2.494 1.00 86.31 83 PRO A O 1
ATOM 643 N N . PRO A 1 84 ? 6.344 13.224 -0.278 1.00 89.19 84 PRO A N 1
ATOM 644 C CA . PRO A 1 84 ? 5.530 12.083 0.106 1.00 89.19 84 PRO A CA 1
ATOM 645 C C . PRO A 1 84 ? 4.066 12.329 -0.265 1.00 89.19 84 PRO A C 1
ATOM 647 O O . PRO A 1 84 ? 3.567 13.461 -0.218 1.00 89.19 84 PRO A O 1
ATOM 650 N N . ARG A 1 85 ? 3.372 11.254 -0.638 1.00 93.06 85 ARG A N 1
ATOM 651 C CA . ARG A 1 85 ? 1.947 11.286 -0.970 1.00 93.06 85 ARG A CA 1
ATOM 652 C C . ARG A 1 85 ? 1.207 10.168 -0.255 1.00 93.06 85 ARG A C 1
ATOM 654 O O . ARG A 1 85 ? 1.748 9.088 -0.054 1.00 93.06 85 ARG A O 1
ATOM 661 N N . ALA A 1 86 ? -0.052 10.398 0.075 1.00 91.88 86 ALA A N 1
ATOM 662 C CA . ALA A 1 86 ? -0.955 9.378 0.588 1.00 91.88 86 ALA A CA 1
ATOM 663 C C . ALA A 1 86 ? -2.277 9.481 -0.137 1.00 91.88 86 ALA A C 1
ATOM 665 O O . ALA A 1 86 ? -2.664 10.555 -0.610 1.00 91.88 86 ALA A O 1
ATOM 666 N N . ALA A 1 87 ? -2.984 8.363 -0.183 1.00 87.56 87 ALA A N 1
ATOM 667 C CA . ALA A 1 87 ? -4.361 8.413 -0.606 1.00 87.56 87 ALA A CA 1
ATOM 668 C C . ALA A 1 87 ? -5.258 9.009 0.481 1.00 87.56 87 ALA A C 1
ATOM 670 O O . ALA A 1 87 ? -5.068 8.779 1.678 1.00 87.56 87 ALA A O 1
ATOM 671 N N . LEU A 1 88 ? -6.210 9.830 0.039 1.00 86.94 88 LEU A N 1
ATOM 672 C CA . LEU A 1 88 ? -7.204 10.455 0.900 1.00 86.94 88 LEU A CA 1
ATOM 673 C C . LEU A 1 88 ? -8.508 9.679 0.751 1.00 86.94 88 LEU A C 1
ATOM 675 O O . LEU A 1 88 ? -9.099 9.630 -0.322 1.00 86.94 88 LEU A O 1
ATOM 679 N N . GLY A 1 89 ? -8.930 9.052 1.842 1.00 89.44 89 GLY A N 1
ATOM 680 C CA . GLY A 1 89 ? -10.201 8.359 1.931 1.00 89.44 89 GLY A CA 1
ATOM 681 C C . GLY A 1 89 ? -11.329 9.317 2.291 1.00 89.44 89 GLY A C 1
ATOM 682 O O . GLY A 1 89 ? -11.661 10.236 1.546 1.00 89.44 89 GLY A O 1
ATOM 683 N N . ASP A 1 90 ? -11.944 9.091 3.450 1.00 90.12 90 ASP A N 1
ATOM 684 C CA . ASP A 1 90 ? -13.002 9.961 3.962 1.00 90.12 90 ASP A CA 1
ATOM 685 C C . ASP A 1 90 ? -12.405 11.105 4.806 1.00 90.12 90 ASP A C 1
ATOM 687 O O . ASP A 1 90 ? -11.937 10.853 5.919 1.00 90.12 90 ASP A O 1
ATOM 691 N N . PRO A 1 91 ? -12.450 12.373 4.351 1.00 87.75 91 PRO A N 1
ATOM 692 C CA . PRO A 1 91 ? -11.916 13.497 5.120 1.00 87.75 91 PRO A CA 1
ATOM 693 C C . PRO A 1 91 ? -12.675 13.751 6.434 1.00 87.75 91 PRO A C 1
ATOM 695 O O . PRO A 1 91 ? -12.164 14.455 7.302 1.00 87.75 91 PRO A O 1
ATOM 698 N N . GLY A 1 92 ? -13.888 13.208 6.590 1.00 90.81 92 GLY A N 1
ATOM 699 C CA . GLY A 1 92 ? -14.667 13.276 7.825 1.00 90.81 92 GLY A CA 1
ATOM 700 C C . GLY A 1 92 ? -14.332 12.179 8.839 1.00 90.81 92 GLY A C 1
ATOM 701 O O . GLY A 1 92 ? -14.776 12.269 9.987 1.00 90.81 92 GLY A O 1
ATOM 702 N N . ALA A 1 93 ? -13.562 11.157 8.453 1.00 93.31 93 ALA A N 1
ATOM 703 C CA . ALA A 1 93 ? -13.179 10.084 9.358 1.00 93.31 93 ALA A CA 1
ATOM 704 C C . ALA A 1 93 ? -12.170 10.590 10.399 1.00 93.31 93 ALA A C 1
ATOM 706 O O . ALA A 1 93 ? -11.136 11.172 10.074 1.00 93.31 93 ALA A O 1
ATOM 707 N N . ALA A 1 94 ? -12.478 10.354 11.674 1.00 94.00 94 ALA A N 1
ATOM 708 C CA . ALA A 1 94 ? -11.647 10.753 12.802 1.00 94.00 94 ALA A CA 1
ATOM 709 C C . ALA A 1 94 ? -10.995 9.536 13.468 1.00 94.00 94 ALA A C 1
ATOM 711 O O . ALA A 1 94 ? -11.567 8.447 13.491 1.00 94.00 94 ALA A O 1
ATOM 712 N N . GLY A 1 95 ? -9.829 9.753 14.078 1.00 95.69 95 GLY A N 1
ATOM 713 C CA . GLY A 1 95 ? -9.084 8.722 14.799 1.00 95.69 95 GLY A CA 1
ATOM 714 C C . GLY A 1 95 ? -7.990 8.067 13.960 1.00 95.69 95 GLY A C 1
ATOM 715 O O . GLY A 1 95 ? -7.576 8.595 12.926 1.00 95.69 95 GLY A O 1
ATOM 716 N N . VAL A 1 96 ? -7.507 6.928 14.450 1.00 96.69 96 VAL A N 1
ATOM 717 C CA . VAL A 1 96 ? -6.427 6.150 13.839 1.00 96.69 96 VAL A CA 1
ATOM 718 C C . VAL A 1 96 ? -6.842 4.693 13.686 1.00 96.69 96 VAL A C 1
ATOM 720 O O . VAL A 1 96 ? -7.622 4.176 14.488 1.00 96.69 96 VAL A O 1
ATOM 723 N N . VAL A 1 97 ? -6.289 4.039 12.674 1.00 96.31 97 VAL A N 1
ATOM 724 C CA . VAL A 1 97 ? -6.341 2.593 12.474 1.00 96.31 97 VAL A CA 1
ATOM 725 C C . VAL A 1 97 ? -4.925 2.052 12.579 1.00 96.31 97 VAL A C 1
ATOM 727 O O . VAL A 1 97 ? -3.984 2.650 12.061 1.00 96.31 97 VAL A O 1
ATOM 730 N N . VAL A 1 98 ? -4.768 0.946 13.301 1.00 96.44 98 VAL A N 1
ATOM 731 C CA . VAL A 1 98 ? -3.461 0.341 13.564 1.00 96.44 98 VAL A CA 1
ATOM 732 C C . VAL A 1 98 ? -3.207 -0.769 12.556 1.00 96.44 98 VAL A C 1
ATOM 734 O O . VAL A 1 98 ? -4.022 -1.679 12.413 1.00 96.44 98 VAL A O 1
ATOM 737 N N . TYR A 1 99 ? -2.061 -0.690 11.891 1.00 95.69 99 TYR A N 1
ATOM 738 C CA . TYR A 1 99 ? -1.552 -1.691 10.966 1.00 95.69 99 TYR A CA 1
ATOM 739 C C . TYR A 1 99 ? -0.277 -2.330 11.516 1.00 95.69 99 TYR A C 1
ATOM 741 O O . TYR A 1 99 ? 0.509 -1.676 12.197 1.00 95.69 99 TYR A O 1
ATOM 749 N N . ASP A 1 100 ? -0.053 -3.599 11.195 1.00 92.94 100 ASP A N 1
ATOM 750 C CA . ASP A 1 100 ? 1.185 -4.312 11.494 1.00 92.94 100 ASP A CA 1
ATOM 751 C C . ASP A 1 100 ? 2.172 -4.137 10.335 1.00 92.94 100 ASP A C 1
ATOM 753 O O . ASP A 1 100 ? 2.014 -4.720 9.256 1.00 92.94 100 ASP A O 1
ATOM 757 N N . LEU A 1 101 ? 3.208 -3.337 10.575 1.00 89.81 101 LEU A N 1
ATOM 758 C CA . LEU A 1 101 ? 4.367 -3.219 9.703 1.00 89.81 101 LEU A CA 1
ATOM 759 C C . LEU A 1 101 ? 5.535 -3.958 10.353 1.00 89.81 101 LEU A C 1
ATOM 761 O O . LEU A 1 101 ? 6.131 -3.473 11.310 1.00 89.81 101 LEU A O 1
ATOM 765 N N . GLN A 1 102 ? 5.877 -5.137 9.834 1.00 85.81 102 GLN A N 1
ATOM 766 C CA . GLN A 1 102 ? 7.046 -5.904 10.285 1.00 85.81 102 GLN A CA 1
ATOM 767 C C . GLN A 1 102 ? 7.119 -6.120 11.817 1.00 85.81 102 GLN A C 1
ATOM 769 O O . GLN A 1 102 ? 8.198 -6.155 12.396 1.00 85.81 102 GLN A O 1
ATOM 774 N N . ALA A 1 103 ? 5.976 -6.342 12.468 1.00 86.12 103 ALA A N 1
ATOM 775 C CA . ALA A 1 103 ? 5.797 -6.554 13.917 1.00 86.12 103 ALA A CA 1
ATOM 776 C C . ALA A 1 103 ? 5.809 -5.275 14.754 1.00 86.12 103 ALA A C 1
ATOM 778 O O . ALA A 1 103 ? 5.966 -5.333 15.978 1.00 86.12 103 ALA A O 1
ATOM 779 N N . HIS A 1 104 ? 5.602 -4.139 14.094 1.00 86.94 104 HIS A N 1
ATOM 780 C CA . HIS A 1 104 ? 5.419 -2.844 14.716 1.00 86.94 104 HIS A CA 1
ATOM 781 C C . HIS A 1 104 ? 4.026 -2.296 14.421 1.00 86.94 104 HIS A C 1
ATOM 783 O O . HIS A 1 104 ? 3.606 -2.209 13.264 1.00 86.94 104 HIS A O 1
ATOM 789 N N . ASP A 1 105 ? 3.352 -1.865 15.484 1.00 92.75 105 ASP A N 1
ATOM 790 C CA . ASP A 1 105 ? 2.096 -1.134 15.393 1.00 92.75 105 ASP A CA 1
ATOM 791 C C . ASP A 1 105 ? 2.353 0.209 14.705 1.00 92.75 105 ASP A C 1
ATOM 793 O O . ASP A 1 105 ? 3.174 1.019 15.146 1.00 92.75 105 ASP A O 1
ATOM 797 N N . THR A 1 106 ? 1.644 0.435 13.609 1.00 93.38 106 THR A N 1
ATOM 798 C CA . THR A 1 106 ? 1.711 1.650 12.804 1.00 93.38 106 THR A CA 1
ATOM 799 C C . THR A 1 106 ? 0.344 2.309 12.813 1.00 93.38 106 THR A C 1
ATOM 801 O O . THR A 1 106 ? -0.623 1.754 12.294 1.00 93.38 106 THR A O 1
ATOM 804 N N . GLU A 1 107 ? 0.255 3.494 13.410 1.00 95.56 107 GLU A N 1
ATOM 805 C CA . GLU A 1 107 ? -0.974 4.284 13.434 1.00 95.56 107 GLU A CA 1
ATOM 806 C C . GLU A 1 107 ? -1.140 5.057 12.124 1.00 95.56 107 GLU A C 1
ATOM 808 O O . GLU A 1 107 ? -0.306 5.885 11.757 1.00 95.56 107 GLU A O 1
ATOM 813 N N . ILE A 1 108 ? -2.252 4.810 11.439 1.00 95.00 108 ILE A N 1
ATOM 814 C CA . ILE A 1 108 ? -2.636 5.475 10.198 1.00 95.00 108 ILE A CA 1
ATOM 815 C C . ILE A 1 108 ? -3.890 6.305 10.473 1.00 95.00 108 ILE A C 1
ATOM 817 O O . ILE A 1 108 ? -4.844 5.773 11.043 1.00 95.00 108 ILE A O 1
ATOM 821 N N . PRO A 1 109 ? -3.947 7.594 10.096 1.00 95.06 109 PRO A N 1
ATOM 822 C CA . PRO A 1 109 ? -5.175 8.370 10.229 1.00 95.06 109 PRO A CA 1
ATOM 823 C C . PRO A 1 109 ? -6.337 7.682 9.506 1.00 95.06 109 PRO A C 1
ATOM 825 O O . PRO A 1 109 ? -6.204 7.310 8.343 1.00 95.06 109 PRO A O 1
ATOM 828 N N . ALA A 1 110 ? -7.496 7.556 10.157 1.00 95.19 110 ALA A N 1
ATOM 829 C CA . ALA A 1 110 ? -8.667 6.905 9.555 1.00 95.19 110 ALA A CA 1
ATOM 830 C C . ALA A 1 110 ? -9.134 7.602 8.259 1.00 95.19 110 ALA A C 1
ATOM 832 O O . ALA A 1 110 ? -9.720 6.976 7.378 1.00 95.19 110 ALA A O 1
ATOM 833 N N . SER A 1 111 ? -8.823 8.893 8.105 1.00 94.44 111 SER A N 1
ATOM 834 C CA . SER A 1 111 ? -9.067 9.662 6.882 1.00 94.44 111 SER A CA 1
ATOM 835 C C . SER A 1 111 ? -8.194 9.259 5.691 1.00 94.44 111 SER A C 1
ATOM 837 O O . SER A 1 111 ? -8.488 9.655 4.566 1.00 94.44 111 SER A O 1
ATOM 839 N N . GLN A 1 112 ? -7.146 8.460 5.906 1.00 95.44 112 GLN A N 1
ATOM 840 C CA . GLN A 1 112 ? -6.318 7.873 4.849 1.00 95.44 112 GLN A CA 1
ATOM 841 C C . GLN A 1 112 ? -6.776 6.466 4.450 1.00 95.44 112 GLN A C 1
ATOM 843 O O . GLN A 1 112 ? -6.195 5.882 3.538 1.00 95.44 112 GLN A O 1
ATOM 848 N N . GLU A 1 113 ? -7.801 5.901 5.099 1.00 95.69 113 GLU A N 1
ATOM 849 C CA . GLU A 1 113 ? -8.336 4.604 4.693 1.00 95.69 113 GLU A CA 1
ATOM 850 C C . GLU A 1 113 ? -9.353 4.728 3.563 1.00 95.69 113 GLU A C 1
ATOM 852 O O . GLU A 1 113 ? -10.324 5.482 3.648 1.00 95.69 113 GLU A O 1
ATOM 857 N N . PHE A 1 114 ? -9.233 3.887 2.547 1.00 95.69 114 PHE A N 1
ATOM 858 C CA . PHE A 1 114 ? -10.131 3.861 1.394 1.00 95.69 114 PHE A CA 1
ATOM 859 C C . PHE A 1 114 ? -10.415 2.419 0.945 1.00 95.69 114 PHE A C 1
ATOM 861 O O . PHE A 1 114 ? -9.788 1.485 1.453 1.00 95.69 114 PHE A O 1
ATOM 868 N N . PRO A 1 115 ? -11.401 2.194 0.055 1.00 96.81 115 PRO A N 1
ATOM 869 C CA . PRO A 1 115 ? -11.783 0.847 -0.359 1.00 96.81 115 PRO A CA 1
ATOM 870 C C . PRO A 1 115 ? -10.619 0.062 -0.971 1.00 96.81 115 PRO A C 1
ATOM 872 O O . PRO A 1 115 ? -9.852 0.595 -1.772 1.00 96.81 115 PRO A O 1
ATOM 875 N N . LEU A 1 116 ? -10.549 -1.240 -0.685 1.00 96.00 116 LEU A N 1
ATOM 876 C CA . LEU A 1 116 ? -9.515 -2.139 -1.210 1.00 96.00 116 LEU A CA 1
ATOM 877 C C . LEU A 1 116 ? -9.432 -2.120 -2.746 1.00 96.00 116 LEU A C 1
ATOM 879 O O . LEU A 1 116 ? -8.353 -2.262 -3.316 1.00 96.00 116 LEU A O 1
ATOM 883 N N . ALA A 1 117 ? -10.556 -1.895 -3.432 1.00 95.62 117 ALA A N 1
ATOM 884 C CA . ALA A 1 117 ? -10.582 -1.741 -4.886 1.00 95.62 117 ALA A CA 1
ATOM 885 C C . ALA A 1 117 ? -9.682 -0.589 -5.371 1.00 95.62 117 ALA A C 1
ATOM 887 O O . ALA A 1 117 ? -8.959 -0.744 -6.352 1.00 95.62 117 ALA A O 1
ATOM 888 N N . THR A 1 118 ? -9.666 0.539 -4.661 1.00 94.88 118 THR A N 1
ATOM 889 C CA . THR A 1 118 ? -8.795 1.673 -4.990 1.00 94.88 118 THR A CA 1
ATOM 890 C C . THR A 1 118 ? -7.330 1.350 -4.680 1.00 94.88 118 THR A C 1
ATOM 892 O O . THR A 1 118 ? -6.455 1.767 -5.432 1.00 94.88 118 THR A O 1
ATOM 895 N N . ILE A 1 119 ? -7.034 0.528 -3.661 1.00 95.81 119 ILE A N 1
ATOM 896 C CA . ILE A 1 119 ? -5.653 0.075 -3.375 1.00 95.81 119 ILE A CA 1
ATOM 897 C C . ILE A 1 119 ? -5.113 -0.711 -4.559 1.00 95.81 119 ILE A C 1
ATOM 899 O O . ILE A 1 119 ? -4.017 -0.428 -5.039 1.00 95.81 119 ILE A O 1
ATOM 903 N N . ARG A 1 120 ? -5.910 -1.649 -5.085 1.00 96.00 120 ARG A N 1
ATOM 904 C CA . ARG A 1 120 ? -5.548 -2.405 -6.290 1.00 96.00 120 ARG A CA 1
ATOM 905 C C . ARG A 1 120 ? -5.265 -1.474 -7.464 1.00 96.00 120 ARG A C 1
ATOM 907 O O . ARG A 1 120 ? -4.268 -1.674 -8.152 1.00 96.00 120 ARG A O 1
ATOM 914 N N . THR A 1 121 ? -6.081 -0.438 -7.664 1.00 94.62 121 THR A N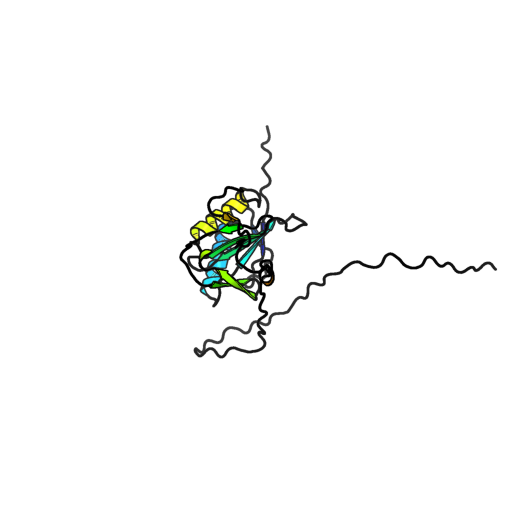 1
ATOM 915 C CA . THR A 1 121 ? -5.861 0.572 -8.712 1.00 94.62 121 THR A CA 1
ATOM 916 C C . THR A 1 121 ? -4.529 1.303 -8.536 1.00 94.62 121 THR A C 1
ATOM 918 O O . THR A 1 121 ? -3.768 1.407 -9.496 1.00 94.62 121 THR A O 1
ATOM 921 N N . VAL A 1 122 ? -4.212 1.771 -7.324 1.00 94.38 122 VAL A N 1
ATOM 922 C CA . VAL A 1 122 ? -2.959 2.492 -7.038 1.00 94.38 122 VAL A CA 1
ATOM 923 C C . VAL A 1 122 ? -1.741 1.583 -7.235 1.00 94.38 122 VAL A C 1
ATOM 925 O O . VAL A 1 122 ? -0.789 1.971 -7.908 1.00 94.38 122 VAL A O 1
ATOM 928 N N . LEU A 1 123 ? -1.776 0.356 -6.708 1.00 94.81 123 LEU A N 1
ATOM 929 C CA . LEU A 1 123 ? -0.680 -0.606 -6.859 1.00 94.81 123 LEU A CA 1
ATOM 930 C C . LEU A 1 123 ? -0.493 -1.043 -8.319 1.00 94.81 123 LEU A C 1
ATOM 932 O O . LEU A 1 123 ? 0.635 -1.168 -8.792 1.00 94.81 123 LEU A O 1
ATOM 936 N N . THR A 1 124 ? -1.590 -1.212 -9.061 1.00 94.12 124 THR A N 1
ATOM 937 C CA . THR A 1 124 ? -1.541 -1.504 -10.501 1.00 94.12 124 THR A CA 1
ATOM 938 C C . THR A 1 124 ? -0.926 -0.340 -11.266 1.00 94.12 124 THR A C 1
ATOM 940 O O . THR A 1 124 ? -0.110 -0.566 -12.157 1.00 94.12 124 THR A O 1
ATOM 943 N N . ALA A 1 125 ? -1.266 0.905 -10.916 1.00 92.56 125 ALA A N 1
ATOM 944 C CA . ALA A 1 125 ? -0.646 2.082 -11.511 1.00 92.56 125 ALA A CA 1
ATOM 945 C C . ALA A 1 125 ? 0.856 2.129 -11.209 1.00 92.56 125 ALA A C 1
ATOM 947 O O . ALA A 1 125 ? 1.646 2.307 -12.129 1.00 92.56 125 ALA A O 1
ATOM 948 N N . TYR A 1 126 ? 1.262 1.891 -9.960 1.00 92.00 126 TYR A N 1
ATOM 949 C CA . TYR A 1 126 ? 2.676 1.838 -9.588 1.00 92.00 126 TYR A CA 1
ATOM 950 C C . TYR A 1 126 ? 3.458 0.810 -10.411 1.00 92.00 126 TYR A C 1
ATOM 952 O O . TYR A 1 126 ? 4.521 1.128 -10.932 1.00 92.00 126 TYR A O 1
ATOM 960 N N . LEU A 1 127 ? 2.901 -0.387 -10.605 1.00 91.62 127 LEU A N 1
ATOM 961 C CA . LEU A 1 127 ? 3.506 -1.408 -11.460 1.00 91.62 127 LEU A CA 1
ATOM 962 C C . LEU A 1 127 ? 3.532 -0.990 -12.943 1.00 91.62 127 LEU A C 1
ATOM 964 O O . LEU A 1 127 ? 4.549 -1.137 -13.614 1.00 91.62 127 LEU A O 1
ATOM 968 N N . THR A 1 128 ? 2.420 -0.453 -13.452 1.00 90.88 128 THR A N 1
ATOM 969 C CA . THR A 1 128 ? 2.254 -0.070 -14.867 1.00 90.88 128 THR A CA 1
ATOM 970 C C . THR A 1 128 ? 3.192 1.062 -15.272 1.00 90.88 128 THR A C 1
ATOM 972 O O . THR A 1 128 ? 3.693 1.079 -16.392 1.00 90.88 128 THR A O 1
ATOM 975 N N . TYR A 1 129 ? 3.430 2.007 -14.366 1.00 89.06 129 TYR A N 1
ATOM 976 C CA . TYR A 1 129 ? 4.293 3.162 -14.588 1.00 89.06 129 TYR A CA 1
ATOM 977 C C . TYR A 1 129 ? 5.707 2.946 -14.031 1.00 89.06 129 TYR A C 1
ATOM 979 O O . TYR A 1 129 ? 6.341 3.894 -13.576 1.00 89.06 129 TYR A O 1
ATOM 987 N N . GLU A 1 130 ? 6.192 1.700 -14.054 1.00 86.00 130 GLU A N 1
ATOM 988 C CA . GLU A 1 130 ? 7.580 1.345 -13.728 1.00 86.00 130 GLU A CA 1
ATOM 989 C C . GLU A 1 130 ? 8.040 1.923 -12.378 1.00 86.00 130 GLU A C 1
ATOM 991 O O . GLU A 1 130 ? 9.063 2.597 -12.272 1.00 86.00 130 GLU A O 1
ATOM 996 N N . ALA A 1 131 ? 7.241 1.685 -11.337 1.00 86.06 131 ALA A N 1
ATOM 997 C CA . ALA A 1 131 ? 7.467 2.169 -9.978 1.00 86.06 131 ALA A CA 1
ATOM 998 C C . ALA A 1 131 ? 7.482 3.699 -9.822 1.00 86.06 131 ALA A C 1
ATOM 1000 O O . ALA A 1 131 ? 8.095 4.240 -8.903 1.00 86.06 131 ALA A O 1
ATOM 1001 N N . THR A 1 132 ? 6.780 4.412 -10.700 1.00 87.44 132 THR A N 1
ATOM 1002 C CA . THR A 1 132 ? 6.586 5.859 -10.596 1.00 87.44 132 THR A CA 1
ATOM 1003 C C . THR A 1 132 ? 5.111 6.185 -10.749 1.00 87.44 132 THR A C 1
ATOM 1005 O O . THR A 1 132 ? 4.574 6.114 -11.846 1.00 87.44 132 THR A O 1
ATOM 1008 N N . ILE A 1 133 ? 4.420 6.603 -9.687 1.00 88.25 133 ILE A N 1
ATOM 1009 C CA . ILE A 1 133 ? 3.032 7.051 -9.860 1.00 88.25 133 ILE A CA 1
ATOM 1010 C C . ILE A 1 133 ? 3.036 8.464 -10.468 1.00 88.25 133 ILE A C 1
ATOM 1012 O O . ILE A 1 133 ? 3.702 9.350 -9.919 1.00 88.25 133 ILE A O 1
ATOM 1016 N N . PRO A 1 134 ? 2.276 8.735 -11.549 1.00 90.00 134 PRO A N 1
ATOM 1017 C CA . PRO A 1 134 ? 2.143 10.079 -12.107 1.00 90.00 134 PRO A CA 1
ATOM 1018 C C . PRO A 1 134 ? 1.806 11.123 -11.036 1.00 90.00 134 PRO A C 1
ATOM 1020 O O . PRO A 1 134 ? 1.045 10.853 -10.105 1.00 90.00 134 PRO A O 1
ATOM 1023 N N . ARG A 1 135 ? 2.382 12.328 -11.128 1.00 87.88 135 ARG A N 1
ATOM 1024 C CA . ARG A 1 135 ? 2.197 13.375 -10.100 1.00 87.88 135 ARG A CA 1
ATOM 1025 C C . ARG A 1 135 ? 0.740 13.803 -9.925 1.00 87.88 135 ARG A C 1
ATOM 1027 O O . ARG A 1 135 ? 0.358 14.210 -8.837 1.00 87.88 135 ARG A O 1
ATOM 1034 N N . ASP A 1 136 ? -0.038 13.714 -10.992 1.00 88.31 136 ASP A N 1
ATOM 1035 C CA . ASP A 1 136 ? -1.452 14.061 -11.097 1.00 88.31 136 ASP A CA 1
ATOM 1036 C C . ASP A 1 136 ? -2.390 12.863 -10.868 1.00 88.31 136 ASP A C 1
ATOM 1038 O O . ASP A 1 136 ? -3.579 12.939 -11.178 1.00 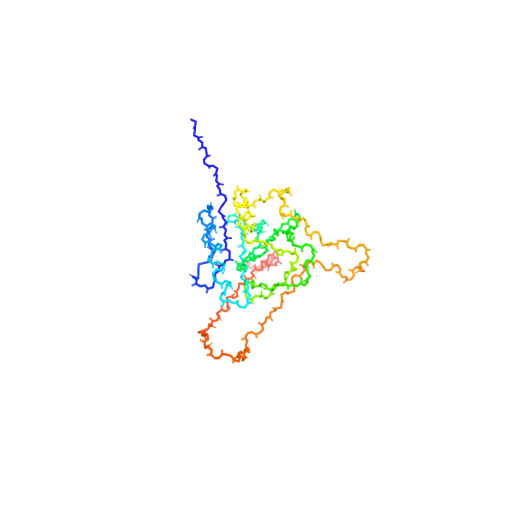88.31 136 ASP A O 1
ATOM 1042 N N . PHE A 1 137 ? -1.877 11.753 -10.322 1.00 90.19 137 PHE A N 1
ATOM 1043 C CA . PHE A 1 137 ? -2.693 10.588 -10.003 1.00 90.19 137 PHE A CA 1
ATOM 1044 C C . PHE A 1 137 ? -3.751 10.943 -8.956 1.00 90.19 137 PHE A C 1
ATOM 1046 O O . PHE A 1 137 ? -3.422 11.250 -7.815 1.00 90.19 137 PHE A O 1
ATOM 1053 N N . VAL A 1 138 ? -5.020 10.890 -9.366 1.00 90.25 138 VAL A N 1
ATOM 1054 C CA . VAL A 1 138 ? -6.159 11.471 -8.634 1.00 90.25 138 VAL A CA 1
ATOM 1055 C C . VAL A 1 138 ? -6.298 10.974 -7.199 1.00 90.25 138 VAL A C 1
ATOM 1057 O O . VAL A 1 138 ? -6.739 11.733 -6.346 1.00 90.25 138 VAL A O 1
ATOM 1060 N N . GLU A 1 139 ? -5.906 9.728 -6.944 1.00 89.56 139 GLU A N 1
ATOM 1061 C CA . GLU A 1 139 ? -6.056 9.107 -5.631 1.00 89.56 139 GLU A CA 1
ATOM 1062 C C . GLU A 1 139 ? -4.943 9.499 -4.660 1.00 89.56 139 GLU A C 1
ATOM 1064 O O . GLU A 1 139 ? -5.132 9.338 -3.464 1.00 89.56 139 GLU A O 1
ATOM 1069 N N . LEU A 1 140 ? -3.782 9.976 -5.132 1.00 91.00 140 LEU A N 1
ATOM 1070 C CA . LEU A 1 140 ? -2.637 10.294 -4.276 1.00 91.00 140 LEU A CA 1
ATOM 1071 C C . LEU A 1 140 ? -2.430 11.797 -4.159 1.00 91.00 140 LEU A C 1
ATOM 1073 O O . LEU A 1 140 ? -2.187 12.502 -5.138 1.00 91.00 140 LEU A O 1
ATOM 1077 N N . HIS A 1 141 ? -2.417 12.270 -2.921 1.00 91.50 141 HIS A N 1
ATOM 1078 C CA . HIS A 1 141 ? -2.285 13.679 -2.598 1.00 91.50 141 HIS A CA 1
ATOM 1079 C C . HIS A 1 141 ? -1.004 13.922 -1.802 1.00 91.50 141 HIS A C 1
ATOM 1081 O O . HIS A 1 141 ? -0.633 13.070 -0.990 1.00 91.50 141 HIS A O 1
ATOM 1087 N N . PRO A 1 142 ? -0.326 15.069 -1.997 1.00 90.06 142 PRO A N 1
ATOM 1088 C CA . PRO A 1 142 ? 0.789 15.468 -1.149 1.00 90.06 142 PRO A CA 1
ATOM 1089 C C . PRO A 1 142 ? 0.398 15.401 0.325 1.00 90.06 142 PRO A C 1
ATOM 1091 O O . PRO A 1 142 ? -0.609 15.975 0.738 1.00 90.06 142 PRO A O 1
ATOM 1094 N N . THR A 1 143 ? 1.203 14.700 1.115 1.00 81.62 143 THR A N 1
ATOM 1095 C CA . THR A 1 143 ? 1.059 14.654 2.575 1.00 81.62 143 THR A CA 1
ATOM 1096 C C . THR A 1 143 ? 1.950 15.688 3.224 1.00 81.62 143 THR A C 1
ATOM 1098 O O . THR A 1 143 ? 2.503 15.404 4.288 1.00 81.62 143 THR A O 1
ATOM 1101 N N . ASP A 1 144 ? 2.155 16.837 2.564 1.00 68.81 144 ASP A N 1
ATOM 1102 C CA . ASP A 1 144 ? 2.875 17.967 3.142 1.00 68.81 144 ASP A CA 1
ATOM 1103 C C . ASP A 1 144 ? 2.450 18.045 4.600 1.00 68.81 144 ASP A C 1
ATOM 1105 O O . ASP A 1 144 ? 1.246 18.078 4.880 1.00 68.81 144 ASP A O 1
ATOM 1109 N N . ALA A 1 145 ? 3.423 17.910 5.513 1.00 50.53 145 ALA A N 1
ATOM 1110 C CA . ALA A 1 145 ? 3.171 18.005 6.939 1.00 50.53 145 ALA A CA 1
ATOM 1111 C C . ALA A 1 145 ? 2.387 19.288 7.090 1.00 50.53 145 ALA A C 1
ATOM 1113 O O . ALA A 1 145 ? 2.965 20.337 6.830 1.00 50.53 145 ALA A O 1
ATOM 1114 N N . GLN A 1 146 ? 1.080 19.165 7.334 1.00 42.59 146 GLN A N 1
ATOM 1115 C CA . GLN A 1 146 ? 0.117 20.242 7.209 1.00 42.59 146 GLN A CA 1
ATOM 1116 C C . GLN A 1 146 ? 0.746 21.453 7.886 1.00 42.59 146 GLN A C 1
ATOM 1118 O O . GLN A 1 146 ? 0.807 21.478 9.118 1.00 42.59 146 GLN A O 1
ATOM 1123 N N . GLU A 1 147 ? 1.307 22.381 7.098 1.00 37.38 147 GLU A N 1
ATOM 1124 C CA . GLU A 1 147 ? 1.908 23.603 7.608 1.00 37.38 147 GLU A CA 1
ATOM 1125 C C . GLU A 1 147 ? 0.705 24.372 8.114 1.00 37.38 147 GLU A C 1
ATOM 1127 O O . GLU A 1 147 ? 0.049 25.119 7.399 1.00 37.38 147 GLU A O 1
ATOM 1132 N N . ASN A 1 148 ? 0.310 24.065 9.340 1.00 39.56 148 ASN A N 1
ATOM 1133 C CA . ASN A 1 148 ? -0.624 24.854 10.077 1.00 39.56 148 ASN A CA 1
ATOM 1134 C C . ASN A 1 148 ? 0.219 26.024 10.580 1.00 39.56 148 ASN A C 1
ATOM 1136 O O . ASN A 1 148 ? 0.988 25.833 11.528 1.00 39.56 148 ASN A O 1
ATOM 1140 N N . PRO A 1 149 ? 0.102 27.229 9.993 1.00 43.03 149 PRO A N 1
ATOM 1141 C CA . PRO A 1 149 ? 0.902 28.380 10.406 1.00 43.03 149 PRO A CA 1
ATOM 1142 C C . PRO A 1 149 ? 0.628 28.810 11.861 1.00 43.03 149 PRO A C 1
ATOM 1144 O O . PRO A 1 149 ? 1.264 29.736 12.352 1.00 43.03 149 PRO A O 1
ATOM 1147 N N . ASN A 1 150 ? -0.308 28.153 12.562 1.00 45.41 150 ASN A N 1
ATOM 1148 C CA . ASN A 1 150 ? -0.664 28.420 13.953 1.00 45.41 150 ASN A CA 1
ATOM 1149 C C . ASN A 1 150 ? -0.115 27.402 14.972 1.00 45.41 150 ASN A C 1
ATOM 1151 O O . ASN A 1 150 ? -0.453 27.519 16.151 1.00 45.41 150 ASN A O 1
ATOM 1155 N N . ILE A 1 151 ? 0.691 26.406 14.578 1.00 46.56 151 ILE A N 1
ATOM 1156 C CA . ILE A 1 151 ? 1.299 25.476 15.547 1.00 46.56 151 ILE A CA 1
ATOM 1157 C C . ILE A 1 151 ? 2.738 25.926 15.851 1.00 46.56 151 ILE A C 1
ATOM 1159 O O . ILE A 1 151 ? 3.538 26.035 14.924 1.00 46.56 151 ILE A O 1
ATOM 1163 N N . PRO A 1 152 ? 3.094 26.195 17.125 1.00 38.44 152 PRO A N 1
ATOM 1164 C CA . PRO A 1 152 ? 4.447 26.598 17.491 1.00 38.44 152 PRO A CA 1
ATOM 1165 C C . PRO A 1 152 ? 5.484 25.544 17.074 1.00 38.44 152 PRO A C 1
ATOM 1167 O O . PRO A 1 152 ? 5.273 24.342 17.237 1.00 38.44 152 PRO A O 1
ATOM 1170 N N . GLU A 1 153 ? 6.618 26.037 16.575 1.00 38.97 153 GLU A N 1
ATOM 1171 C CA . GLU A 1 153 ? 7.748 25.334 15.937 1.00 38.97 153 GLU A CA 1
ATOM 1172 C C . GLU A 1 153 ? 8.234 24.073 16.682 1.00 38.97 153 GLU A C 1
ATOM 1174 O O . GLU A 1 153 ? 8.704 23.122 16.069 1.00 38.97 153 GLU A O 1
ATOM 1179 N N . ALA A 1 154 ? 8.017 23.990 17.998 1.00 42.25 154 ALA A N 1
ATOM 1180 C CA . ALA A 1 154 ? 8.333 22.810 18.806 1.00 42.25 154 ALA A CA 1
ATOM 1181 C C . ALA A 1 154 ? 7.496 21.551 18.476 1.00 42.25 154 ALA A C 1
ATOM 1183 O O . ALA A 1 154 ? 7.806 20.476 18.983 1.00 42.25 154 ALA A O 1
ATOM 1184 N N . SER A 1 155 ? 6.443 21.664 17.655 1.00 42.31 155 SER A N 1
ATOM 1185 C CA . SER A 1 155 ? 5.650 20.523 17.170 1.00 42.31 155 SER A CA 1
ATOM 1186 C C . SER A 1 155 ? 5.960 20.129 15.721 1.00 42.31 155 SER A C 1
ATOM 1188 O O . SER A 1 155 ? 5.350 19.187 15.220 1.00 42.31 155 SER A O 1
ATOM 1190 N N . GLN A 1 156 ? 6.888 20.815 15.044 1.00 40.25 156 GLN A N 1
ATOM 1191 C CA . GLN A 1 156 ? 7.297 20.521 13.664 1.00 40.25 156 GLN A CA 1
ATOM 1192 C C . GLN A 1 156 ? 8.305 19.367 13.590 1.00 40.25 156 GLN A C 1
ATOM 1194 O O . GLN A 1 156 ? 9.226 19.372 12.773 1.00 40.25 156 GLN A O 1
ATOM 1199 N N . ASN A 1 157 ? 8.140 18.348 14.435 1.00 33.25 157 ASN A N 1
ATOM 1200 C CA . ASN A 1 157 ? 8.791 17.090 14.130 1.00 33.25 157 ASN A CA 1
ATOM 1201 C C . ASN A 1 157 ? 8.174 16.623 12.812 1.00 33.25 157 ASN A C 1
ATOM 1203 O O . ASN A 1 157 ? 6.955 16.459 12.727 1.00 33.25 157 ASN A O 1
ATOM 1207 N N . SER A 1 158 ? 9.019 16.396 11.804 1.00 37.72 158 SER A N 1
ATOM 1208 C CA . SER A 1 158 ? 8.732 15.519 10.667 1.00 37.72 158 SER A CA 1
ATOM 1209 C C . SER A 1 158 ? 7.879 14.329 11.125 1.00 37.72 158 SER A C 1
ATOM 1211 O O . SER A 1 158 ? 7.946 13.986 12.314 1.00 37.72 158 SER A O 1
ATOM 1213 N N . PRO A 1 159 ? 7.120 13.648 10.247 1.00 39.66 159 PRO A N 1
ATOM 1214 C CA . PRO A 1 159 ? 6.498 12.378 10.604 1.00 39.66 159 PRO A CA 1
ATOM 1215 C C . PRO A 1 159 ? 7.612 11.356 10.891 1.00 39.66 159 PRO A C 1
ATOM 1217 O O . PRO A 1 159 ? 7.979 10.533 10.065 1.00 39.66 159 PRO A O 1
ATOM 1220 N N . HIS A 1 160 ? 8.228 11.476 12.063 1.00 42.44 160 HIS A N 1
ATOM 1221 C CA . HIS A 1 160 ? 9.018 10.482 12.725 1.00 42.44 160 HIS A CA 1
ATOM 1222 C C . HIS A 1 160 ? 7.956 9.506 13.188 1.00 42.44 160 HIS A C 1
ATOM 1224 O O . HIS A 1 160 ? 7.120 9.781 14.052 1.00 42.44 160 HIS A O 1
ATOM 1230 N N . TRP A 1 161 ? 7.908 8.402 12.473 1.00 47.88 161 TRP A N 1
ATOM 1231 C CA . TRP A 1 161 ? 7.095 7.265 12.808 1.00 47.88 161 TRP A CA 1
ATOM 1232 C C . TRP A 1 161 ? 7.394 6.950 14.270 1.00 47.88 161 TRP A C 1
ATOM 1234 O O . TRP A 1 161 ? 8.540 6.686 14.642 1.00 47.88 161 TRP A O 1
ATOM 1244 N N . SER A 1 162 ? 6.383 7.061 15.127 1.00 40.44 162 SER A N 1
ATOM 1245 C CA . SER A 1 162 ? 6.509 6.599 16.501 1.00 40.44 162 SER A CA 1
ATOM 1246 C C . SER A 1 162 ? 6.440 5.080 16.465 1.00 40.44 162 SER A C 1
ATOM 1248 O O . SER A 1 162 ? 5.397 4.496 16.730 1.00 40.44 162 SER A O 1
ATOM 1250 N N . HIS A 1 163 ? 7.552 4.436 16.106 1.00 39.19 163 HIS A N 1
ATOM 1251 C CA . HIS A 1 163 ? 7.709 3.001 16.280 1.00 39.19 163 HIS A CA 1
ATOM 1252 C C . HIS A 1 163 ? 7.642 2.717 17.780 1.00 39.19 163 HIS A C 1
ATOM 1254 O O . HIS A 1 163 ? 8.619 2.901 18.511 1.00 39.19 163 HIS A O 1
ATOM 1260 N N . ARG A 1 164 ? 6.477 2.295 18.273 1.00 39.91 164 ARG A N 1
ATOM 1261 C CA . ARG A 1 164 ? 6.407 1.677 19.592 1.00 39.91 164 ARG A CA 1
ATOM 1262 C C . ARG A 1 164 ? 6.830 0.227 19.432 1.00 39.91 164 ARG A C 1
ATOM 1264 O O . ARG A 1 164 ? 6.118 -0.586 18.857 1.00 39.91 164 ARG A O 1
ATOM 1271 N N . THR A 1 165 ? 8.014 -0.097 19.934 1.00 37.62 165 THR A N 1
ATOM 1272 C CA . THR A 1 165 ? 8.434 -1.489 20.086 1.00 37.62 165 THR A CA 1
ATOM 1273 C C . THR A 1 165 ? 7.626 -2.099 21.227 1.00 37.62 165 THR A C 1
ATOM 1275 O O . THR A 1 165 ? 7.800 -1.711 22.383 1.00 37.62 165 THR A O 1
ATOM 1278 N N . VAL A 1 166 ? 6.724 -3.028 20.917 1.00 38.06 166 VAL A N 1
ATOM 1279 C CA . VAL A 1 166 ? 6.051 -3.835 21.939 1.00 38.06 166 VAL A CA 1
ATOM 1280 C C . VAL A 1 166 ? 7.021 -4.915 22.415 1.00 38.06 166 VAL A C 1
ATOM 1282 O O . VAL A 1 166 ? 7.597 -5.655 21.617 1.00 38.06 166 VAL A O 1
ATOM 1285 N N . ASP A 1 167 ? 7.219 -4.996 23.730 1.00 38.88 167 ASP A N 1
ATOM 1286 C CA . ASP A 1 167 ? 7.927 -6.108 24.357 1.00 38.88 167 ASP A CA 1
ATOM 1287 C C . ASP A 1 167 ? 7.015 -7.344 24.379 1.00 38.88 167 ASP A C 1
ATOM 1289 O O . ASP A 1 167 ? 6.176 -7.514 25.264 1.00 38.88 167 ASP A O 1
ATOM 1293 N N . TRP A 1 168 ? 7.201 -8.226 23.397 1.00 39.56 168 TRP A N 1
ATOM 1294 C CA . TRP A 1 168 ? 6.498 -9.508 23.281 1.00 39.56 168 TRP A CA 1
ATOM 1295 C C . TRP A 1 168 ? 6.890 -10.538 24.358 1.00 39.56 168 TRP A C 1
ATOM 1297 O O . TRP A 1 168 ? 6.432 -11.680 24.314 1.00 39.56 168 TRP A O 1
ATOM 1307 N N . SER A 1 169 ? 7.712 -10.170 25.348 1.00 43.97 169 SER A N 1
ATOM 1308 C CA . SER A 1 169 ? 8.079 -11.056 26.463 1.00 43.97 169 SER A CA 1
ATOM 1309 C C . SER A 1 169 ? 6.930 -11.318 27.444 1.00 43.97 169 SER A C 1
ATOM 1311 O O . SER A 1 169 ? 7.070 -12.171 28.322 1.00 43.97 169 SER A O 1
ATOM 1313 N N . HIS A 1 170 ? 5.792 -10.629 27.307 1.00 34.81 170 HIS A N 1
ATOM 1314 C CA . HIS A 1 170 ? 4.622 -10.828 28.160 1.00 34.81 170 HIS A CA 1
ATOM 1315 C C . HIS A 1 170 ? 3.459 -11.448 27.370 1.00 34.81 170 HIS A C 1
ATOM 1317 O O . HIS A 1 170 ? 2.923 -10.808 26.465 1.00 34.81 170 HIS A O 1
ATOM 1323 N N . PRO A 1 171 ? 3.025 -12.681 27.696 1.00 38.81 171 PRO A N 1
ATOM 1324 C CA . PRO A 1 171 ? 1.809 -13.234 27.121 1.00 38.81 171 PRO A CA 1
ATOM 1325 C C . PRO A 1 171 ? 0.610 -12.409 27.602 1.00 38.81 171 PRO A C 1
ATOM 1327 O O . PRO A 1 171 ? 0.336 -12.330 28.799 1.00 38.81 171 PRO A O 1
ATOM 1330 N N . HIS A 1 172 ? -0.113 -11.795 26.668 1.00 39.47 172 HIS A N 1
ATOM 1331 C CA . HIS A 1 172 ? -1.440 -11.269 26.951 1.00 39.47 172 HIS A CA 1
ATOM 1332 C C . HIS A 1 172 ? -2.383 -12.446 27.228 1.00 39.47 172 HIS A C 1
ATOM 1334 O O . HIS A 1 172 ? -2.630 -13.279 26.354 1.00 39.47 172 HIS A O 1
ATOM 1340 N N . ASP A 1 173 ? -2.912 -12.514 28.450 1.00 36.97 173 ASP A N 1
ATOM 1341 C CA . ASP A 1 173 ? -4.019 -13.403 28.794 1.00 36.97 173 ASP A CA 1
ATOM 1342 C C . ASP A 1 173 ? -5.248 -13.011 27.960 1.00 36.97 173 ASP A C 1
ATOM 1344 O O . ASP A 1 173 ? -5.946 -12.036 28.245 1.00 36.97 173 ASP A O 1
ATOM 1348 N N . HIS A 1 174 ? -5.522 -13.771 26.899 1.00 39.00 174 HIS A N 1
ATOM 1349 C CA . HIS A 1 174 ? -6.786 -13.688 26.180 1.00 39.00 174 HIS A CA 1
ATOM 1350 C C . HIS A 1 174 ? -7.860 -14.480 26.945 1.00 39.00 174 HIS A C 1
ATOM 1352 O O . HIS A 1 174 ? -7.683 -15.677 27.175 1.00 39.00 174 HIS A O 1
ATOM 1358 N N . PRO A 1 175 ? -9.024 -13.886 27.271 1.00 36.69 175 PRO A N 1
ATOM 1359 C CA . PRO A 1 175 ? -10.091 -14.576 28.000 1.00 36.69 175 PRO A CA 1
ATOM 1360 C C . PRO A 1 175 ? -10.851 -15.643 27.187 1.00 36.69 175 PRO A C 1
ATOM 1362 O O . PRO A 1 175 ? -11.824 -16.198 27.684 1.00 36.69 175 PRO A O 1
ATOM 1365 N N . ASN A 1 176 ? -10.421 -15.981 25.966 1.00 39.28 176 ASN A N 1
ATOM 1366 C CA . ASN A 1 176 ? -11.044 -17.022 25.148 1.00 39.28 176 ASN A CA 1
ATOM 1367 C C . ASN A 1 176 ? -9.993 -18.043 24.702 1.00 39.28 176 AS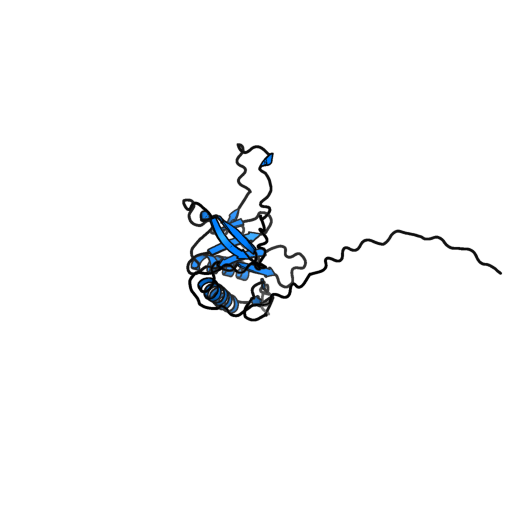N A C 1
ATOM 1369 O O . ASN A 1 176 ? -9.257 -17.828 23.743 1.00 39.28 176 ASN A O 1
ATOM 1373 N N . GLY A 1 177 ? -9.937 -19.164 25.426 1.00 38.22 177 GLY A N 1
ATOM 1374 C CA . GLY A 1 177 ? -8.975 -20.251 25.257 1.00 38.22 177 GLY A CA 1
ATOM 1375 C C . GLY A 1 177 ? -9.010 -20.940 23.890 1.00 38.22 177 GLY A C 1
ATOM 1376 O O . GLY A 1 177 ? -9.563 -22.029 23.740 1.00 38.22 177 GLY A O 1
ATOM 1377 N N . ARG A 1 178 ? -8.315 -20.357 22.915 1.00 35.06 178 ARG A N 1
ATOM 1378 C CA . ARG A 1 178 ? -7.698 -21.089 21.807 1.00 35.06 178 ARG A CA 1
ATOM 1379 C C . ARG A 1 178 ? -6.212 -20.770 21.799 1.00 35.06 178 ARG A C 1
ATOM 1381 O O . ARG A 1 178 ? -5.809 -19.658 21.488 1.00 35.06 178 ARG A O 1
ATOM 1388 N N . LEU A 1 179 ? -5.417 -21.769 22.172 1.00 35.22 179 LEU A N 1
ATOM 1389 C CA . LEU A 1 179 ? -3.962 -21.742 22.080 1.00 35.22 179 LEU A CA 1
ATOM 1390 C C . LEU A 1 179 ? -3.572 -21.510 20.613 1.00 35.22 179 LEU A C 1
ATOM 1392 O O . LEU A 1 179 ? -3.760 -22.394 19.777 1.00 35.22 179 LEU A O 1
ATOM 1396 N N . ALA A 1 180 ? -3.059 -20.321 20.302 1.00 36.31 180 ALA A N 1
ATOM 1397 C CA . ALA A 1 180 ? -2.315 -20.100 19.071 1.00 36.31 180 ALA A CA 1
ATOM 1398 C C . ALA A 1 180 ? -0.985 -20.880 19.152 1.00 36.31 180 ALA A C 1
ATOM 1400 O O . ALA A 1 180 ? -0.410 -20.990 20.241 1.00 36.31 180 ALA A O 1
ATOM 1401 N N . PRO A 1 181 ? -0.489 -21.456 18.042 1.00 39.12 181 PRO A N 1
ATOM 1402 C CA . PRO A 1 181 ? 0.796 -22.141 18.039 1.00 39.12 181 PRO A CA 1
ATOM 1403 C C . PRO A 1 181 ? 1.915 -21.160 18.412 1.00 39.12 181 PRO A C 1
ATOM 1405 O O . PRO A 1 181 ? 1.982 -20.042 17.911 1.00 39.12 181 PRO A O 1
ATOM 1408 N N . HIS A 1 182 ? 2.780 -21.590 19.329 1.00 30.34 182 HIS A N 1
AT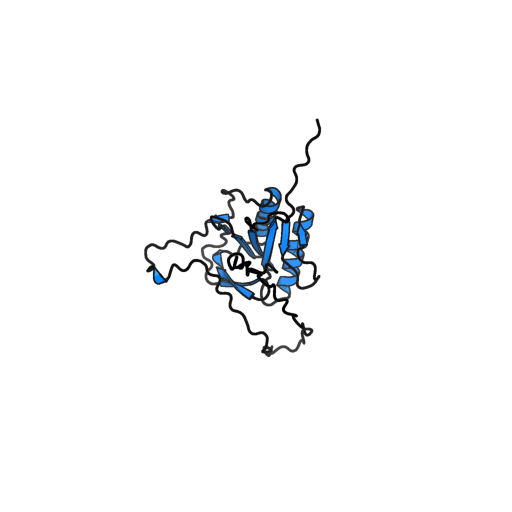OM 1409 C CA . HIS A 1 182 ? 3.930 -20.831 19.806 1.00 30.34 182 HIS A CA 1
ATOM 1410 C C . HIS A 1 182 ? 4.877 -20.479 18.646 1.00 30.34 182 HIS A C 1
ATOM 1412 O O . HIS A 1 182 ? 5.605 -21.346 18.160 1.00 30.34 182 HIS A O 1
ATOM 1418 N N . TYR A 1 183 ? 4.920 -19.210 18.242 1.00 36.91 183 TYR A N 1
ATOM 1419 C CA . TYR A 1 183 ? 5.930 -18.707 17.311 1.00 36.91 183 TYR A CA 1
ATOM 1420 C C . TYR A 1 183 ? 7.163 -18.235 18.087 1.00 36.91 183 TYR A C 1
ATOM 1422 O O . TYR A 1 183 ? 7.104 -17.312 18.896 1.00 36.91 183 TYR A O 1
ATOM 1430 N N . ARG A 1 184 ? 8.305 -18.892 17.849 1.00 29.86 184 ARG A N 1
ATOM 1431 C CA . ARG A 1 184 ? 9.626 -18.392 18.248 1.00 29.86 184 ARG A CA 1
ATOM 1432 C C . ARG A 1 184 ? 10.153 -17.496 17.134 1.00 29.86 184 ARG A C 1
ATOM 1434 O O . ARG A 1 184 ? 10.583 -18.001 16.102 1.00 29.86 184 ARG A O 1
ATOM 1441 N N . VAL A 1 185 ? 10.174 -16.190 17.368 1.00 31.27 185 VAL A N 1
ATOM 1442 C CA . VAL A 1 185 ? 10.877 -15.232 16.508 1.00 31.27 185 VAL A CA 1
ATOM 1443 C C . VAL A 1 185 ? 12.379 -15.337 16.793 1.00 31.27 185 VAL A C 1
ATOM 1445 O O . VAL A 1 185 ? 12.821 -15.144 17.926 1.00 31.27 185 VAL A O 1
ATOM 1448 N N . ARG A 1 186 ? 13.183 -15.668 15.776 1.00 26.86 186 ARG A N 1
ATOM 1449 C CA . ARG A 1 186 ? 14.629 -15.405 15.788 1.00 26.86 186 ARG A CA 1
ATOM 1450 C C . ARG A 1 186 ? 14.833 -13.976 15.295 1.00 26.86 186 ARG A C 1
ATOM 1452 O O . ARG A 1 186 ? 14.562 -13.692 14.136 1.00 26.86 186 ARG A O 1
ATOM 1459 N N . ALA A 1 187 ? 15.322 -13.098 16.163 1.00 28.47 187 ALA A N 1
ATOM 1460 C CA . ALA A 1 187 ? 15.816 -11.791 15.752 1.00 28.47 187 ALA A CA 1
ATOM 1461 C C . ALA A 1 187 ? 17.088 -11.979 14.903 1.00 28.47 187 ALA A C 1
ATOM 1463 O O . ALA A 1 187 ? 18.116 -12.418 15.420 1.00 28.47 187 ALA A O 1
ATOM 1464 N N . SER A 1 188 ? 17.016 -11.674 13.607 1.00 27.22 188 SER A N 1
ATOM 1465 C CA . SER A 1 188 ? 18.200 -11.456 12.771 1.00 27.22 188 SER A CA 1
ATOM 1466 C C . SER A 1 188 ? 18.601 -9.993 12.902 1.00 27.22 188 SER A C 1
ATOM 1468 O O . SER A 1 188 ? 17.884 -9.103 12.458 1.00 27.22 188 SER A O 1
ATOM 1470 N N . ALA A 1 189 ? 19.739 -9.743 13.545 1.00 28.98 189 ALA A N 1
ATOM 1471 C CA . ALA A 1 189 ? 20.357 -8.428 13.575 1.00 28.98 189 ALA A CA 1
ATOM 1472 C C . ALA A 1 189 ? 21.076 -8.183 12.242 1.00 28.98 189 ALA A C 1
ATOM 1474 O O . ALA A 1 189 ? 22.082 -8.833 11.950 1.00 28.98 189 ALA A O 1
ATOM 1475 N N . THR A 1 190 ? 20.585 -7.245 11.438 1.00 32.09 190 THR A N 1
ATOM 1476 C CA . THR A 1 190 ? 21.328 -6.727 10.286 1.00 32.09 190 THR A CA 1
ATOM 1477 C C . THR A 1 190 ? 22.396 -5.763 10.811 1.00 32.09 190 THR A C 1
ATOM 1479 O O . THR A 1 190 ? 22.079 -4.715 11.370 1.00 32.09 190 THR A O 1
ATOM 1482 N N . MET A 1 191 ? 23.674 -6.139 10.698 1.00 26.77 191 MET A N 1
ATOM 1483 C CA . MET A 1 191 ? 24.803 -5.263 11.023 1.00 26.77 191 MET A CA 1
ATOM 1484 C C . MET A 1 191 ? 24.956 -4.179 9.949 1.00 26.77 191 MET A C 1
ATOM 1486 O O . MET A 1 191 ? 25.327 -4.480 8.817 1.00 26.77 191 MET A O 1
ATOM 1490 N N . SER A 1 192 ? 24.768 -2.914 10.329 1.00 31.95 192 SER A N 1
ATOM 1491 C CA . SER A 1 192 ? 25.351 -1.776 9.611 1.00 31.95 192 SER A CA 1
ATOM 1492 C C . SER A 1 192 ? 26.860 -1.756 9.854 1.00 31.95 192 SER A C 1
ATOM 1494 O O . SER A 1 192 ? 27.312 -1.397 10.941 1.00 31.95 192 SER A O 1
ATOM 1496 N N . VAL A 1 193 ? 27.652 -2.139 8.852 1.00 33.06 193 VAL A N 1
ATOM 1497 C CA . VAL A 1 193 ? 29.107 -1.930 8.860 1.00 33.06 193 VAL A CA 1
ATOM 1498 C C . VAL A 1 193 ? 29.381 -0.548 8.274 1.00 33.06 193 VAL A C 1
ATOM 1500 O O . VAL A 1 193 ? 29.341 -0.347 7.064 1.00 33.06 193 VAL A O 1
ATOM 1503 N N . LEU A 1 194 ? 29.629 0.421 9.154 1.00 36.25 194 LEU A N 1
ATOM 1504 C CA . LEU A 1 194 ? 30.118 1.747 8.788 1.00 36.25 194 LEU A CA 1
ATOM 1505 C C . LEU A 1 194 ? 31.642 1.679 8.633 1.00 36.25 194 LEU A C 1
ATOM 1507 O O . LEU A 1 194 ? 32.371 1.477 9.601 1.00 36.25 194 LEU A O 1
ATOM 1511 N N . SER A 1 195 ? 32.107 1.845 7.395 1.00 40.72 195 SER A N 1
ATOM 1512 C CA . SER A 1 195 ? 33.514 2.030 7.044 1.00 40.72 195 SER A CA 1
ATOM 1513 C C . SER A 1 195 ? 34.040 3.353 7.599 1.00 40.72 195 SER A C 1
ATOM 1515 O O . SER A 1 195 ? 33.739 4.416 7.059 1.00 40.72 195 SER A O 1
ATOM 1517 N N . GLN A 1 196 ? 34.879 3.291 8.628 1.00 41.34 196 GLN A N 1
ATOM 1518 C CA . GLN A 1 196 ? 35.831 4.347 8.970 1.00 41.34 196 GLN A CA 1
ATOM 1519 C C . GLN A 1 196 ? 37.114 3.677 9.453 1.00 41.34 196 GLN A C 1
ATOM 1521 O O . GLN A 1 196 ? 37.126 3.154 10.554 1.00 41.34 196 GLN A O 1
ATOM 1526 N N . ASP A 1 197 ? 38.143 3.643 8.602 1.00 39.38 197 ASP A N 1
ATOM 1527 C CA . ASP A 1 197 ? 39.558 3.632 9.006 1.00 39.38 197 ASP A CA 1
ATOM 1528 C C . ASP A 1 197 ? 40.458 3.610 7.761 1.00 39.38 197 ASP A C 1
ATOM 1530 O O . ASP A 1 197 ? 40.959 2.580 7.323 1.00 39.38 197 ASP A O 1
ATOM 1534 N N . LEU A 1 198 ? 40.673 4.786 7.173 1.00 43.97 198 LEU A N 1
ATOM 1535 C CA . LEU A 1 198 ? 41.822 5.053 6.307 1.00 43.97 198 LEU A CA 1
ATOM 1536 C C . LEU A 1 198 ? 42.307 6.469 6.607 1.00 43.97 198 LEU A C 1
ATOM 1538 O O . LEU A 1 198 ? 42.002 7.405 5.878 1.00 43.97 198 LEU A O 1
ATOM 1542 N N . ASN A 1 199 ? 42.993 6.627 7.742 1.00 41.44 199 ASN A N 1
ATOM 1543 C CA . ASN A 1 199 ? 44.025 7.647 7.945 1.00 41.44 199 ASN A CA 1
ATOM 1544 C C . ASN A 1 199 ? 44.708 7.449 9.306 1.00 41.44 199 ASN A C 1
ATOM 1546 O O . ASN A 1 199 ? 44.397 8.135 10.279 1.00 41.44 199 ASN A O 1
ATOM 1550 N N . ARG A 1 200 ? 45.690 6.543 9.370 1.00 36.97 200 ARG A N 1
ATOM 1551 C CA . ARG A 1 200 ? 46.793 6.669 10.328 1.00 36.97 200 ARG A CA 1
ATOM 1552 C C . ARG A 1 200 ? 48.014 5.854 9.897 1.00 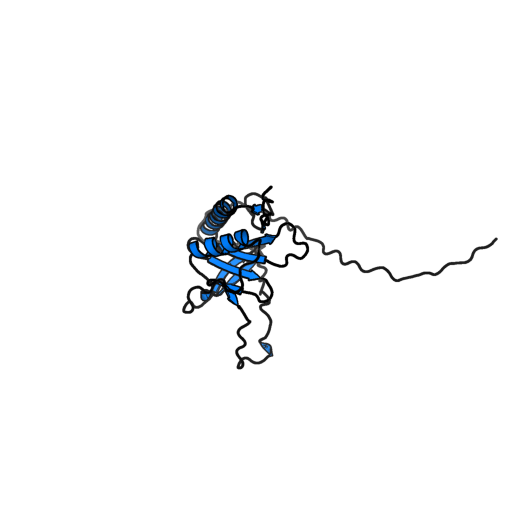36.97 200 ARG A C 1
ATOM 1554 O O . ARG A 1 200 ? 47.916 4.668 9.623 1.00 36.97 200 ARG A O 1
ATOM 1561 N N . GLU A 1 201 ? 49.149 6.550 9.924 1.00 38.12 201 GLU A N 1
ATOM 1562 C CA . GLU A 1 201 ? 50.503 6.036 10.177 1.00 38.12 201 GLU A CA 1
ATOM 1563 C C . GLU A 1 201 ? 51.322 5.494 8.997 1.00 38.12 201 GLU A C 1
ATOM 1565 O O . GLU A 1 201 ? 51.614 4.310 8.873 1.00 38.12 201 GLU A O 1
ATOM 1570 N N . SER A 1 202 ? 51.862 6.441 8.224 1.00 44.12 202 SER A N 1
ATOM 1571 C CA . SER A 1 202 ? 53.191 6.315 7.616 1.00 44.12 202 SER A CA 1
ATOM 1572 C C . SER A 1 202 ? 54.256 6.740 8.639 1.00 44.12 202 SER A C 1
ATOM 1574 O O . SER A 1 202 ? 54.622 7.911 8.698 1.00 44.12 202 SER A O 1
ATOM 1576 N N . SER A 1 203 ? 54.750 5.797 9.440 1.00 49.28 203 SER A N 1
ATOM 1577 C CA . SER A 1 203 ? 55.992 5.947 10.215 1.00 49.28 203 SER A CA 1
ATOM 1578 C C . SER A 1 203 ? 56.880 4.737 9.940 1.00 49.28 203 SER A C 1
ATOM 1580 O O . SER A 1 203 ? 56.657 3.647 10.457 1.00 49.28 203 SER A O 1
ATOM 1582 N N . THR A 1 204 ? 57.873 4.927 9.078 1.00 58.66 204 THR A N 1
ATOM 1583 C CA . THR A 1 204 ? 58.966 3.983 8.819 1.00 58.66 204 THR A CA 1
ATOM 1584 C C . THR A 1 204 ? 59.967 3.990 9.976 1.00 58.66 204 THR A C 1
ATOM 1586 O O . THR A 1 204 ? 60.356 5.082 10.394 1.00 58.66 204 THR A O 1
ATOM 1589 N N . PRO A 1 205 ? 60.488 2.836 10.428 1.00 60.56 205 PRO A N 1
ATOM 1590 C CA . PRO A 1 205 ? 61.765 2.793 11.115 1.00 60.56 205 PRO A CA 1
ATOM 1591 C C . PRO A 1 205 ? 62.887 2.359 10.165 1.00 60.56 205 PRO A C 1
ATOM 1593 O O . PRO A 1 205 ? 62.773 1.376 9.430 1.00 60.56 205 PRO A O 1
ATOM 1596 N N . ASP A 1 206 ? 63.973 3.124 10.229 1.00 51.62 206 ASP A N 1
ATOM 1597 C CA . ASP A 1 206 ? 65.306 2.790 9.744 1.00 51.62 206 ASP A CA 1
ATOM 1598 C C . ASP A 1 206 ? 65.761 1.405 10.217 1.00 51.62 206 ASP A C 1
ATOM 1600 O O . ASP A 1 206 ? 65.664 1.077 11.400 1.00 51.62 206 ASP A O 1
ATOM 1604 N N . CYS A 1 207 ? 66.366 0.641 9.309 1.00 50.44 207 CYS A N 1
ATOM 1605 C CA . CYS A 1 207 ? 67.437 -0.283 9.663 1.00 50.44 207 CYS A CA 1
ATOM 1606 C C . CYS A 1 207 ? 68.298 -0.558 8.423 1.00 50.44 207 CYS A C 1
ATOM 1608 O O . CYS A 1 207 ? 67.927 -1.338 7.546 1.00 50.44 207 CYS A O 1
ATOM 1610 N N . ALA A 1 208 ? 69.450 0.106 8.354 1.00 53.66 208 ALA A N 1
ATOM 1611 C CA . ALA A 1 208 ? 70.596 -0.350 7.576 1.00 53.66 208 ALA A CA 1
ATOM 1612 C C . ALA A 1 208 ? 71.531 -1.169 8.496 1.00 53.66 208 ALA A C 1
ATOM 1614 O O . ALA A 1 208 ? 71.515 -0.936 9.710 1.00 53.66 208 ALA A O 1
ATOM 1615 N N . PRO A 1 209 ? 72.300 -2.128 7.950 1.00 70.38 209 PRO A N 1
ATOM 1616 C CA . PRO A 1 209 ? 73.319 -2.873 8.689 1.00 70.38 209 PRO A CA 1
ATOM 1617 C C . PRO A 1 209 ? 74.582 -2.052 8.986 1.00 70.38 209 PRO A C 1
ATOM 1619 O O . PRO A 1 209 ? 74.898 -1.127 8.201 1.00 70.38 209 PRO A O 1
#

pLDDT: mean 72.25, std 24.3, range [26.77, 97.25]

Foldseek 3Di:
DDDPPPQQFWKFKQDDDDPPDGGDTDQDLVSVVVVLVVQAVVQVVDPAREKIKIAGPPDPVSAWIWIWGRYNFKTWIWTPHVQIKIFFAAPPQADWGWHDYPNWTFTDGPRRMHTVVVVSVQVNQCRVVRNDRPPVPPRIDGPPVPPPVPDPPVPPDDPPGPGDDDDPPDDDDDPDDDDDPDDDDDDDDDDDDDDDDDDDDPDDDDDDD

Radius of gyration: 22.46 Å; chains: 1; bounding box: 88×51×66 Å

Secondary structure (DSSP, 8-state):
-------PPPEEEE--SSS---SEEE-SHHHHHHHHHHHHHHHHTSSSPEEEEEEETT-TT--SEEEEEE-SSEEEEEEESSS-EEE---TT--SEEEEEETTEEEEEEGGG-EEHHHHHHHHHHHHHTTT---TT-TTEEE------TTS-GGG--------B---TTS----SS---------------------------PPP---